Protein AF-A0A1Q6ENT5-F1 (afdb_monomer_lite)

Secondary structure (DSSP, 8-state):
-PPEEEEE-TTS-EEEEEHHHHHHHHHHHHHHHHHHHHHHHHHHHHHHHHHHHHHHHHHHHHHHHHHHHHHHHHHHHHHHHHHHHHHHHHHHHHHHHHHHHHHHHHHHHHHHHHHHHHHHHHHHHHHHHHHHHHHHHHHHHHHHTT--HHHHHHHHHHHHHHHHHHHHHHHHHHHHHHHHHHHHHHHHHHHTT-

pLDDT: mean 88.71, std 12.0, range [42.97, 98.44]

Sequence (194 aa):
MAAAFEGTNPEGGEATYTVAEYRTLLNNYINSIANAKSTLDNANTALTNAKTTLDGTDSKSKDADQTAKTLEAVTAKATAAHQTLDEAKTALDAATARKTATALAEAQAKLAEATQRVKDAQVKADEADKALEAAKAKLADARDAVMGTAAVKTAQAALDKATAEADAAHRALDEAKTVKSAADKRVADAEAVL

Structure (mmCIF, N/CA/C/O backbone):
data_AF-A0A1Q6ENT5-F1
#
_entry.id   AF-A0A1Q6ENT5-F1
#
loop_
_atom_site.group_PDB
_atom_site.id
_atom_site.type_symbol
_atom_site.label_atom_id
_atom_site.label_alt_id
_atom_site.label_comp_id
_atom_site.label_asym_id
_atom_site.label_entity_id
_atom_site.label_seq_id
_atom_site.pdbx_PDB_ins_code
_atom_site.Cartn_x
_atom_site.Cartn_y
_atom_site.Cartn_z
_atom_site.occupancy
_atom_site.B_iso_or_equiv
_atom_site.auth_seq_id
_atom_site.auth_comp_id
_atom_site.auth_asym_id
_atom_site.auth_atom_id
_atom_site.pdbx_PDB_model_num
ATOM 1 N N . MET A 1 1 ? -60.961 0.951 109.971 1.00 42.97 1 MET A N 1
ATOM 2 C CA . MET A 1 1 ? -61.986 0.750 108.928 1.00 42.97 1 MET A CA 1
ATOM 3 C C . MET A 1 1 ? -61.341 1.143 107.606 1.00 42.97 1 MET A C 1
ATOM 5 O O . MET A 1 1 ? -61.039 2.315 107.427 1.00 42.97 1 MET A O 1
ATOM 9 N N . ALA A 1 2 ? -60.957 0.170 106.778 1.00 46.97 2 ALA A N 1
ATOM 10 C CA . ALA A 1 2 ? -60.326 0.445 105.488 1.00 46.97 2 ALA A CA 1
ATOM 11 C C . ALA A 1 2 ? -61.432 0.737 104.467 1.00 46.97 2 ALA A C 1
ATOM 13 O O . ALA A 1 2 ? -62.353 -0.063 104.334 1.00 46.97 2 ALA A O 1
ATOM 14 N N . ALA A 1 3 ? -61.377 1.890 103.800 1.00 50.66 3 ALA A N 1
ATOM 15 C CA . ALA A 1 3 ? -62.309 2.206 102.723 1.00 50.66 3 ALA A CA 1
ATOM 16 C C . ALA A 1 3 ? -62.038 1.262 101.537 1.00 50.66 3 ALA A C 1
ATOM 18 O O . ALA A 1 3 ? -60.891 1.141 101.099 1.00 50.66 3 ALA A O 1
ATOM 19 N N . ALA A 1 4 ? -63.075 0.579 101.057 1.00 49.75 4 ALA A N 1
ATOM 20 C CA . ALA A 1 4 ? -63.057 -0.190 99.816 1.00 49.75 4 ALA A CA 1
ATOM 21 C C . ALA A 1 4 ? -63.769 0.628 98.733 1.00 49.75 4 ALA A C 1
ATOM 23 O O . ALA A 1 4 ? -64.749 1.313 99.028 1.00 49.75 4 ALA A O 1
ATOM 24 N N . PHE A 1 5 ? -63.245 0.589 97.512 1.00 54.84 5 PHE A N 1
ATOM 25 C CA . PHE A 1 5 ? -63.828 1.254 96.349 1.00 54.84 5 PHE A CA 1
ATOM 26 C C . PHE A 1 5 ? -64.274 0.184 95.350 1.00 54.84 5 PHE A C 1
ATOM 28 O O . PHE A 1 5 ? -63.541 -0.771 95.086 1.00 54.84 5 PHE A O 1
ATOM 35 N N . GLU A 1 6 ? -65.481 0.338 94.813 1.00 48.75 6 GLU A N 1
ATOM 36 C CA . GLU A 1 6 ? -66.021 -0.545 93.780 1.00 48.75 6 GLU A CA 1
ATOM 37 C C . GLU A 1 6 ? -65.437 -0.171 92.414 1.00 48.75 6 GLU A C 1
ATOM 39 O O . GLU A 1 6 ? -65.398 1.001 92.034 1.00 48.75 6 GLU A O 1
ATOM 44 N N . GLY A 1 7 ? -64.964 -1.177 91.680 1.00 54.62 7 GLY A N 1
ATOM 45 C CA . GLY A 1 7 ? -64.469 -1.033 90.316 1.00 54.62 7 GLY A CA 1
ATOM 46 C C . GLY A 1 7 ? -64.610 -2.342 89.545 1.00 54.62 7 GLY A C 1
ATOM 47 O O . GLY A 1 7 ? -64.683 -3.424 90.125 1.00 54.62 7 GLY A O 1
ATOM 48 N N . THR A 1 8 ? -64.665 -2.260 88.221 1.00 53.00 8 THR A N 1
ATOM 49 C CA . THR A 1 8 ? -64.764 -3.439 87.357 1.00 53.00 8 THR A CA 1
ATOM 50 C C . THR A 1 8 ? -63.376 -3.992 87.027 1.00 53.00 8 THR A C 1
ATOM 52 O O . THR A 1 8 ? -62.451 -3.252 86.688 1.00 53.00 8 THR A O 1
ATOM 55 N N . ASN A 1 9 ? -63.221 -5.314 87.140 1.00 54.25 9 ASN A N 1
ATOM 56 C CA . ASN A 1 9 ? -62.037 -6.046 86.679 1.00 54.25 9 ASN A CA 1
ATOM 57 C C . ASN A 1 9 ? -61.915 -5.915 85.136 1.00 54.25 9 ASN A C 1
ATOM 59 O O . ASN A 1 9 ? -62.951 -5.845 84.467 1.00 54.25 9 ASN A O 1
ATOM 63 N N . PRO A 1 10 ? -60.698 -5.912 84.544 1.00 53.06 10 PRO A N 1
ATOM 64 C CA . PRO A 1 10 ? -60.485 -5.982 83.088 1.00 53.06 10 PRO A CA 1
ATOM 65 C C . PRO A 1 10 ? -61.263 -7.083 82.322 1.00 53.06 10 PRO A C 1
ATOM 67 O O . PRO A 1 10 ? -61.382 -6.983 81.104 1.00 53.06 10 PRO A O 1
ATOM 70 N N . GLU A 1 11 ? -61.824 -8.089 82.999 1.00 54.78 11 GLU A N 1
ATOM 71 C CA . GLU A 1 11 ? -62.661 -9.173 82.454 1.00 54.78 11 GLU A CA 1
ATOM 72 C C . GLU A 1 11 ? -64.185 -8.971 82.653 1.00 54.78 11 GLU A C 1
ATOM 74 O O . GLU A 1 11 ? -64.974 -9.857 82.332 1.00 54.78 11 GLU A O 1
ATOM 79 N N . GLY A 1 12 ? -64.637 -7.815 83.157 1.00 54.28 12 GLY A N 1
ATOM 80 C CA . GLY A 1 12 ? -66.063 -7.446 83.194 1.00 54.28 12 GLY A CA 1
ATOM 81 C C . GLY A 1 12 ? -66.881 -7.940 84.399 1.00 54.28 12 GLY A C 1
ATOM 82 O O . GLY A 1 12 ? -68.104 -7.823 84.377 1.00 54.28 12 GLY A O 1
ATOM 83 N N . GLY A 1 13 ? -66.241 -8.457 85.454 1.00 53.12 13 GLY A N 1
ATOM 84 C CA . GLY A 1 13 ? -66.885 -8.779 86.741 1.00 53.12 13 GLY A CA 1
ATOM 85 C C . GLY A 1 13 ? -66.690 -7.696 87.815 1.00 53.12 13 GLY A C 1
ATOM 86 O O . GLY A 1 13 ? -65.670 -6.999 87.814 1.00 53.12 13 GLY A O 1
ATOM 87 N N . GLU A 1 14 ? -67.649 -7.561 88.741 1.00 50.56 14 GLU A N 1
ATOM 88 C CA . GLU A 1 14 ? -67.533 -6.697 89.930 1.00 50.56 14 GLU A CA 1
ATOM 89 C C . GLU A 1 14 ? -66.428 -7.210 90.862 1.00 50.56 14 GLU A C 1
ATOM 91 O O . GLU A 1 14 ? -66.458 -8.357 91.312 1.00 50.56 14 GLU A O 1
ATOM 96 N N . ALA A 1 15 ? -65.446 -6.358 91.161 1.00 61.41 15 ALA A N 1
ATOM 97 C CA . ALA A 1 15 ? -64.371 -6.656 92.096 1.00 61.41 15 ALA A CA 1
ATOM 98 C C . ALA A 1 15 ? -64.277 -5.537 93.142 1.00 61.41 15 ALA A C 1
ATOM 100 O O . ALA A 1 15 ? -64.171 -4.354 92.822 1.00 61.41 15 ALA A O 1
ATOM 101 N N . THR A 1 16 ? -64.323 -5.901 94.422 1.00 64.31 16 THR A N 1
ATOM 102 C CA . THR A 1 16 ? -64.099 -4.953 95.519 1.00 64.31 16 THR A CA 1
ATOM 103 C C . THR A 1 16 ? -62.600 -4.843 95.757 1.00 64.31 16 THR A C 1
ATOM 105 O O . THR A 1 16 ? -61.971 -5.789 96.225 1.00 64.31 16 THR A O 1
ATOM 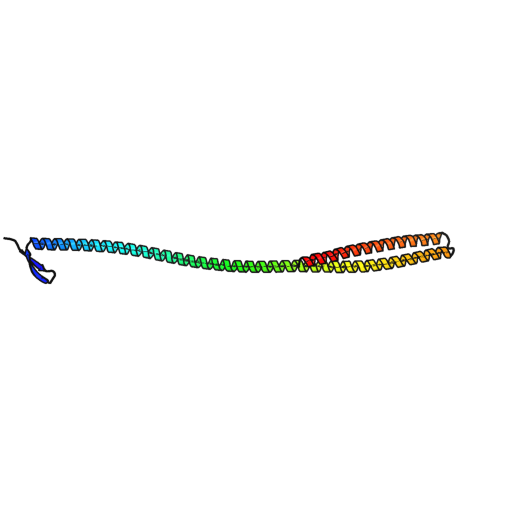108 N N . TYR A 1 17 ? -62.022 -3.688 95.431 1.00 71.19 17 TYR A N 1
ATOM 109 C CA . TYR A 1 17 ? -60.609 -3.418 95.673 1.00 71.19 17 TYR A CA 1
ATOM 110 C C . TYR A 1 17 ? -60.450 -2.568 96.932 1.00 71.19 17 TYR A C 1
ATOM 112 O O . TYR A 1 17 ? -61.180 -1.600 97.174 1.00 71.19 17 TYR A O 1
ATOM 120 N N . THR A 1 18 ? -59.440 -2.880 97.734 1.00 85.06 18 THR A N 1
ATOM 121 C CA . THR A 1 18 ? -58.959 -1.941 98.746 1.00 85.06 18 THR A CA 1
ATOM 122 C C . THR A 1 18 ? -58.338 -0.720 98.058 1.00 85.06 18 THR A C 1
ATOM 124 O O . THR A 1 18 ? -57.821 -0.797 96.940 1.00 85.06 18 THR A O 1
ATOM 127 N N . VAL A 1 19 ? -58.320 0.431 98.736 1.00 82.94 19 VAL A N 1
ATOM 128 C CA . VAL A 1 19 ? -57.671 1.655 98.214 1.00 82.94 19 VAL A CA 1
ATOM 129 C C . VAL A 1 19 ? -56.210 1.417 97.792 1.00 82.94 19 VAL A C 1
ATOM 131 O O . VAL A 1 19 ? -55.727 2.050 96.853 1.00 82.94 19 VAL A O 1
ATOM 134 N N . ALA A 1 20 ? -55.499 0.506 98.463 1.00 85.31 20 ALA A N 1
ATOM 135 C CA . ALA A 1 20 ? -54.120 0.160 98.126 1.00 85.31 20 ALA A CA 1
ATOM 136 C C . ALA A 1 20 ? -54.017 -0.607 96.794 1.00 85.31 20 ALA A C 1
ATOM 138 O O . ALA A 1 20 ? -53.172 -0.276 95.964 1.00 85.31 20 ALA A O 1
ATOM 139 N N . GLU A 1 21 ? -54.896 -1.583 96.557 1.00 86.62 21 GLU A N 1
ATOM 140 C CA . GLU A 1 21 ? -54.930 -2.358 95.308 1.00 86.62 21 GLU A CA 1
ATOM 141 C C . GLU A 1 21 ? -55.323 -1.485 94.115 1.00 86.62 21 GLU A C 1
ATOM 143 O O . GLU A 1 21 ? -54.685 -1.551 93.063 1.00 86.62 21 GLU A O 1
ATOM 148 N N . TYR A 1 22 ? -56.300 -0.593 94.300 1.00 86.50 22 TYR A N 1
ATOM 149 C CA . TYR A 1 22 ? -56.735 0.326 93.248 1.00 86.50 22 TYR A CA 1
ATOM 150 C C . TYR A 1 22 ? -55.619 1.299 92.826 1.00 86.50 22 TYR A C 1
ATOM 152 O O . TYR A 1 22 ? -55.419 1.552 91.637 1.00 86.50 22 TYR A O 1
ATOM 160 N N . ARG A 1 23 ? -54.820 1.799 93.782 1.00 88.94 23 ARG A N 1
ATOM 161 C CA . ARG A 1 23 ? -53.629 2.619 93.483 1.00 88.94 23 ARG A CA 1
ATOM 162 C C . ARG A 1 23 ? -52.582 1.850 92.679 1.00 88.94 23 ARG A C 1
ATOM 164 O O . ARG A 1 23 ? -52.000 2.414 91.756 1.00 88.94 23 ARG A O 1
ATOM 171 N N . THR A 1 24 ? -52.352 0.581 93.006 1.00 93.12 24 THR A N 1
ATOM 172 C CA . THR A 1 24 ? -51.421 -0.280 92.261 1.00 93.12 24 THR A CA 1
ATOM 173 C C . THR A 1 24 ? -51.884 -0.484 90.818 1.00 93.12 24 THR A C 1
ATOM 175 O O . THR A 1 24 ? -51.089 -0.319 89.895 1.00 93.12 24 THR A O 1
ATOM 178 N N . LEU A 1 25 ? -53.173 -0.767 90.604 1.00 89.69 25 LEU A N 1
ATOM 179 C CA . LEU A 1 25 ? -53.771 -0.908 89.270 1.00 89.69 25 LEU A CA 1
ATOM 180 C C . LEU A 1 25 ? -53.643 0.371 88.433 1.00 89.69 25 LEU A C 1
ATOM 182 O O . LEU A 1 25 ? -53.203 0.304 87.285 1.00 89.69 25 LEU A O 1
ATOM 186 N N . LEU A 1 26 ? -53.955 1.532 89.016 1.00 91.38 26 LEU A N 1
ATOM 187 C CA . LEU A 1 26 ? -53.779 2.835 88.366 1.00 91.38 26 LEU A CA 1
ATOM 188 C C . LEU A 1 26 ? -52.323 3.087 87.966 1.00 91.38 26 LEU A C 1
ATOM 190 O O . LEU A 1 26 ? -52.060 3.462 86.825 1.00 91.38 26 LEU A O 1
ATOM 194 N N . ASN A 1 27 ? -51.373 2.842 88.872 1.00 94.44 27 ASN A N 1
ATOM 195 C CA . ASN A 1 27 ? -49.949 3.009 88.582 1.00 94.44 27 ASN A CA 1
ATOM 196 C C . ASN A 1 27 ? -49.486 2.080 87.451 1.00 94.44 27 ASN A C 1
ATOM 198 O O . ASN A 1 27 ? -48.760 2.513 86.557 1.00 94.44 27 ASN A O 1
ATOM 202 N N . ASN A 1 28 ? -49.944 0.826 87.442 1.00 94.75 28 ASN A N 1
ATOM 203 C CA . ASN A 1 28 ? -49.650 -0.117 86.364 1.00 94.75 28 ASN A CA 1
ATOM 204 C C . ASN A 1 28 ? -50.218 0.359 85.019 1.00 94.75 28 ASN A C 1
ATOM 206 O O . ASN A 1 28 ? -49.519 0.293 84.008 1.00 94.75 28 ASN A O 1
ATOM 210 N N . TYR A 1 29 ? -51.445 0.888 85.004 1.00 94.88 29 TYR A N 1
ATOM 211 C CA . TYR A 1 29 ? -52.059 1.454 83.800 1.00 94.88 29 TYR A CA 1
ATOM 212 C C . TYR A 1 29 ? -51.294 2.673 83.277 1.00 94.88 29 TYR A C 1
ATOM 214 O O . TYR A 1 29 ? -50.997 2.745 82.086 1.00 94.88 29 TYR A O 1
ATOM 222 N N . ILE A 1 30 ? -50.922 3.604 84.160 1.00 95.94 30 ILE A N 1
ATOM 223 C CA . ILE A 1 30 ? -50.117 4.783 83.807 1.00 95.94 30 ILE A CA 1
ATOM 224 C C . ILE A 1 30 ? -48.786 4.347 83.184 1.00 95.94 30 ILE A C 1
ATOM 226 O O . ILE A 1 30 ? -48.411 4.844 82.120 1.00 95.94 30 ILE A O 1
ATOM 230 N N . ASN A 1 31 ? -48.107 3.374 83.798 1.00 95.81 31 ASN A N 1
ATOM 231 C CA . ASN A 1 31 ? -46.852 2.830 83.281 1.00 95.81 31 ASN A CA 1
ATOM 232 C C . ASN A 1 31 ? -47.039 2.146 81.917 1.00 95.81 31 ASN A C 1
ATOM 234 O O . ASN A 1 31 ? -46.222 2.333 81.018 1.00 95.81 31 ASN A O 1
ATOM 238 N N . SER A 1 32 ? -48.125 1.392 81.730 1.00 96.25 32 SER A N 1
ATOM 239 C CA . SER A 1 32 ? -48.448 0.750 80.452 1.00 96.25 32 SER A CA 1
ATOM 240 C C . SER A 1 32 ? -48.667 1.777 79.335 1.00 96.25 32 SER A C 1
ATOM 242 O O . SER A 1 32 ? -48.079 1.647 78.262 1.00 96.25 32 SER A O 1
ATOM 244 N N . ILE A 1 33 ? -49.424 2.846 79.603 1.00 96.38 33 ILE A N 1
ATOM 245 C CA . ILE A 1 33 ? -49.654 3.937 78.644 1.00 96.38 33 ILE A CA 1
ATOM 246 C C . ILE A 1 33 ? -48.339 4.647 78.298 1.00 96.38 33 ILE A C 1
ATOM 248 O O . ILE A 1 33 ? -48.072 4.912 77.125 1.00 96.38 33 ILE A O 1
ATOM 252 N N . ALA A 1 34 ? -47.492 4.929 79.292 1.00 96.50 34 ALA A N 1
ATOM 253 C CA . ALA A 1 34 ? -46.185 5.545 79.065 1.00 96.50 34 ALA A CA 1
ATOM 254 C C . ALA A 1 34 ? -45.282 4.666 78.178 1.00 96.50 34 ALA A C 1
ATOM 256 O O . ALA A 1 34 ? -44.671 5.161 77.227 1.00 96.50 34 ALA A O 1
ATOM 257 N N . ASN A 1 35 ? -45.259 3.354 78.429 1.00 97.12 35 ASN A N 1
ATOM 258 C CA . ASN A 1 35 ? -44.520 2.388 77.615 1.00 97.12 35 ASN A CA 1
ATOM 259 C C . ASN A 1 35 ? -45.078 2.285 76.190 1.00 97.12 35 ASN A C 1
ATOM 261 O O . ASN A 1 35 ? -44.311 2.230 75.225 1.00 97.12 35 ASN A O 1
ATOM 265 N N . ALA A 1 36 ? -46.404 2.300 76.037 1.00 96.62 36 ALA A N 1
ATOM 266 C CA . ALA A 1 36 ? -47.055 2.289 74.732 1.00 96.62 36 ALA A CA 1
ATOM 267 C C . ALA A 1 36 ? -46.710 3.549 73.925 1.00 96.62 36 ALA A C 1
ATOM 269 O O . ALA A 1 36 ? -46.390 3.455 72.741 1.00 96.62 36 ALA A O 1
ATOM 270 N N . LYS A 1 37 ? -46.688 4.719 74.575 1.00 97.12 37 LYS A N 1
ATOM 271 C CA . LYS A 1 37 ? -46.269 5.976 73.945 1.00 97.12 37 LYS A CA 1
ATOM 272 C C . LYS A 1 37 ? -44.814 5.925 73.475 1.00 97.12 37 LYS A C 1
ATOM 274 O O . LYS A 1 37 ? -44.550 6.218 72.317 1.00 97.12 37 LYS A O 1
ATOM 279 N N . SER A 1 38 ? -43.895 5.487 74.337 1.00 97.81 38 SER A N 1
ATOM 280 C CA . SER A 1 38 ? -42.482 5.311 73.966 1.00 97.81 38 SER A CA 1
ATOM 281 C C . SER A 1 38 ? -42.321 4.353 72.776 1.00 97.81 38 SER A C 1
ATOM 283 O O . SER A 1 38 ? -41.577 4.626 71.835 1.00 97.81 38 SER A O 1
ATOM 285 N N . THR A 1 39 ? -43.090 3.260 72.763 1.00 98.00 39 THR A N 1
ATOM 286 C CA . THR A 1 39 ? -43.114 2.305 71.646 1.00 98.00 39 THR A CA 1
ATOM 287 C C . THR A 1 39 ? -43.576 2.960 70.342 1.00 98.00 39 THR A C 1
ATOM 289 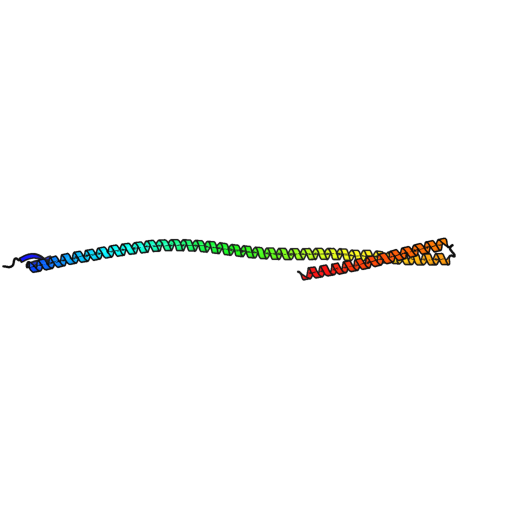O O . THR A 1 39 ? -42.947 2.760 69.302 1.00 98.00 39 THR A O 1
ATOM 292 N N . LEU A 1 40 ? -44.638 3.769 70.389 1.00 97.75 40 LEU A N 1
ATOM 293 C CA . LEU A 1 40 ? -45.149 4.503 69.230 1.00 97.75 40 LEU A CA 1
ATOM 294 C C . LEU A 1 40 ? -44.132 5.529 68.705 1.00 97.75 40 LEU A C 1
ATOM 296 O O . LEU A 1 40 ? -43.913 5.606 67.498 1.00 97.75 40 LEU A O 1
ATOM 300 N N . ASP A 1 41 ? -43.480 6.279 69.593 1.00 98.00 41 ASP A N 1
ATOM 301 C CA . ASP A 1 41 ? -42.465 7.274 69.224 1.00 98.00 41 ASP A CA 1
ATOM 302 C C . ASP A 1 41 ? -41.250 6.612 68.546 1.00 98.00 41 ASP A C 1
ATOM 304 O O . ASP A 1 41 ? -40.763 7.078 67.506 1.00 98.00 41 ASP A O 1
ATOM 308 N N . ASN A 1 42 ? -40.811 5.463 69.068 1.00 97.69 42 ASN A N 1
ATOM 309 C CA . ASN A 1 42 ? -39.762 4.651 68.450 1.00 97.69 42 ASN A CA 1
ATOM 310 C C . ASN A 1 42 ? -40.187 4.120 67.071 1.00 97.69 42 ASN A C 1
ATOM 312 O O . ASN A 1 42 ? -39.401 4.176 66.124 1.00 97.69 42 ASN A O 1
ATOM 316 N N . ALA A 1 43 ? -41.431 3.651 66.929 1.00 97.94 43 ALA A N 1
ATOM 317 C CA . ALA A 1 43 ? -41.966 3.182 65.651 1.00 97.94 43 ALA A CA 1
ATOM 318 C C . ALA A 1 43 ? -42.044 4.309 64.606 1.00 97.94 43 ALA A C 1
ATOM 320 O O . ALA A 1 43 ? -41.649 4.113 63.457 1.00 97.94 43 ALA A O 1
ATOM 321 N N . ASN A 1 44 ? -42.472 5.509 65.005 1.00 98.00 44 ASN A N 1
ATOM 322 C CA . ASN A 1 44 ? -42.500 6.688 64.134 1.00 98.00 44 ASN A CA 1
ATOM 323 C C . ASN A 1 44 ? -41.092 7.100 63.680 1.00 98.00 44 ASN A C 1
ATOM 325 O O . ASN A 1 44 ? -40.882 7.446 62.512 1.00 98.00 44 ASN A O 1
ATOM 329 N N . THR A 1 45 ? -40.110 7.013 64.581 1.00 98.19 45 THR A N 1
ATOM 330 C CA . THR A 1 45 ? -38.698 7.255 64.254 1.00 98.19 45 THR A CA 1
ATOM 331 C C . THR A 1 45 ? -38.188 6.224 63.245 1.00 98.19 45 THR A C 1
ATOM 333 O O . THR A 1 45 ? -37.599 6.588 62.226 1.00 98.19 45 THR A O 1
ATOM 336 N N . ALA A 1 46 ? -38.472 4.937 63.468 1.00 98.19 46 ALA A N 1
ATOM 337 C CA . ALA A 1 46 ? -38.093 3.864 62.552 1.00 98.19 46 ALA A CA 1
ATOM 338 C C . ALA A 1 46 ? -38.731 4.032 61.162 1.00 98.19 46 ALA A C 1
ATOM 340 O O . ALA A 1 46 ? -38.043 3.885 60.152 1.00 98.19 46 ALA A O 1
ATOM 341 N N . LEU A 1 47 ? -40.013 4.408 61.098 1.00 98.44 47 LEU A N 1
ATOM 342 C CA . LEU A 1 47 ? -40.717 4.670 59.841 1.00 98.44 47 LEU A CA 1
ATOM 343 C C . LEU A 1 47 ? -40.102 5.849 59.074 1.00 98.44 47 LEU A C 1
ATOM 345 O O . LEU A 1 47 ? -39.915 5.769 57.860 1.00 98.44 47 LEU A O 1
ATOM 349 N N . THR A 1 48 ? -39.742 6.923 59.779 1.00 98.38 48 THR A N 1
ATOM 350 C CA . THR A 1 48 ? -39.082 8.095 59.179 1.00 98.38 48 THR A CA 1
ATOM 351 C C . THR A 1 48 ? -37.721 7.720 58.581 1.00 98.38 48 THR A C 1
ATOM 353 O O . THR A 1 48 ? -37.411 8.077 57.440 1.00 98.38 48 THR A O 1
ATOM 356 N N . ASN A 1 49 ? -36.932 6.927 59.310 1.00 97.94 49 ASN A N 1
ATOM 357 C CA . ASN A 1 49 ? -35.636 6.430 58.842 1.00 97.94 49 ASN A CA 1
ATOM 358 C C . ASN A 1 49 ? -35.777 5.485 57.637 1.00 97.94 49 ASN A C 1
ATOM 360 O O . ASN A 1 49 ? -35.002 5.577 56.681 1.00 97.94 49 ASN A O 1
ATOM 364 N N . ALA A 1 50 ? -36.785 4.608 57.648 1.00 98.19 50 ALA A N 1
ATOM 365 C CA . ALA A 1 50 ? -37.088 3.718 56.531 1.00 98.19 50 ALA A CA 1
ATOM 366 C C . ALA A 1 50 ? -37.467 4.503 55.268 1.00 98.19 50 ALA A C 1
ATOM 368 O O . ALA A 1 50 ? -36.939 4.219 54.194 1.00 98.19 50 ALA A O 1
ATOM 369 N N . LYS A 1 51 ? -38.304 5.541 55.398 1.00 98.31 51 LYS A N 1
ATOM 370 C CA . LYS A 1 51 ? -38.666 6.414 54.274 1.00 98.31 51 LYS A CA 1
ATOM 371 C C . LYS A 1 51 ? -37.449 7.135 53.693 1.00 98.31 51 LYS A C 1
ATOM 373 O O . LYS A 1 51 ? -37.246 7.110 52.487 1.00 98.31 51 LYS A O 1
ATOM 378 N N . THR A 1 52 ? -36.592 7.679 54.556 1.00 98.19 52 THR A N 1
ATOM 379 C CA . THR A 1 52 ? -35.345 8.343 54.134 1.00 98.19 52 THR A CA 1
ATOM 380 C C . THR A 1 52 ? -34.424 7.379 53.377 1.00 98.19 52 THR A C 1
ATOM 382 O O . THR A 1 52 ? -33.801 7.743 52.381 1.00 98.19 52 THR A O 1
ATOM 385 N N . THR A 1 53 ? -34.359 6.123 53.826 1.00 98.25 53 THR A N 1
ATOM 386 C CA . THR A 1 53 ? -33.565 5.073 53.174 1.00 98.25 53 THR A CA 1
ATOM 387 C C . THR A 1 53 ? -34.142 4.700 51.808 1.00 98.25 53 THR A C 1
ATOM 389 O O . THR A 1 53 ? -33.382 4.517 50.855 1.00 98.25 53 THR A O 1
ATOM 392 N N . LEU A 1 54 ? -35.471 4.614 51.695 1.00 98.19 54 LEU A N 1
ATOM 393 C CA . LEU A 1 54 ? -36.155 4.343 50.433 1.00 98.19 54 LEU A CA 1
ATOM 394 C C . LEU A 1 54 ? -35.915 5.470 49.420 1.00 98.19 54 LEU A C 1
ATOM 396 O O . LEU A 1 54 ? -35.436 5.195 48.325 1.00 98.19 54 LEU A O 1
ATOM 400 N N . ASP A 1 55 ? -36.117 6.730 49.816 1.00 98.06 55 ASP A N 1
ATOM 401 C CA . ASP A 1 55 ? -35.897 7.898 48.950 1.00 98.06 55 ASP A CA 1
ATOM 402 C C . ASP A 1 55 ? -34.434 7.974 48.456 1.00 98.06 55 ASP A C 1
ATOM 404 O O . ASP A 1 55 ? -34.152 8.275 47.289 1.00 98.06 55 ASP A O 1
ATOM 408 N N . GLY A 1 56 ? -33.479 7.642 49.334 1.00 98.00 56 GLY A N 1
ATOM 409 C CA . GLY A 1 56 ? -32.063 7.544 48.979 1.00 98.00 56 GLY A CA 1
ATOM 410 C C . GLY A 1 56 ? -31.747 6.386 48.024 1.00 98.00 56 GLY A C 1
ATOM 411 O O . GLY A 1 56 ? -30.857 6.508 47.182 1.00 98.00 56 GLY A O 1
ATOM 412 N N . THR A 1 57 ? -32.474 5.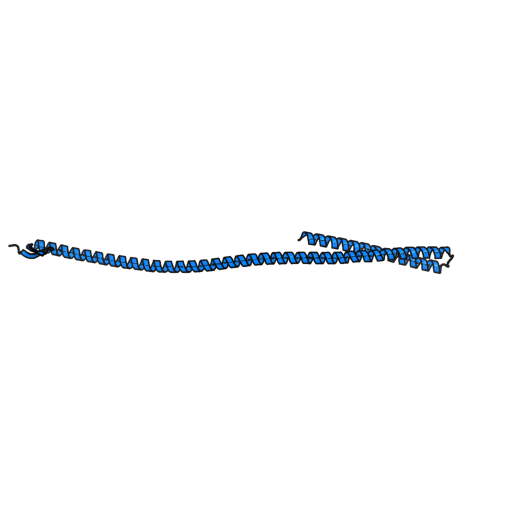273 48.127 1.00 97.38 57 THR A N 1
ATOM 413 C CA . THR A 1 57 ? -32.322 4.108 47.240 1.00 97.38 57 THR A CA 1
ATOM 414 C C . THR A 1 57 ? -32.893 4.398 45.854 1.00 97.38 57 THR A C 1
ATOM 416 O O . THR A 1 57 ? -32.218 4.142 44.858 1.00 97.38 57 THR A O 1
ATOM 419 N N . ASP A 1 58 ? -34.068 5.023 45.780 1.00 97.25 58 ASP A N 1
ATOM 420 C CA . ASP A 1 58 ? -34.690 5.451 44.523 1.00 97.25 58 ASP A CA 1
ATOM 421 C C . ASP A 1 58 ? -33.796 6.425 43.750 1.00 97.25 58 ASP A C 1
ATOM 423 O O . ASP A 1 58 ? -33.646 6.316 42.530 1.00 97.25 58 ASP A O 1
ATOM 427 N N . SER A 1 59 ? -33.164 7.362 44.460 1.00 96.69 59 SER A N 1
ATOM 428 C CA . SER A 1 59 ? -32.225 8.313 43.857 1.00 96.69 59 SER A CA 1
ATOM 429 C C . SER A 1 59 ? -31.015 7.591 43.254 1.00 96.69 59 SER A C 1
ATOM 431 O O . SER A 1 59 ? -30.695 7.794 42.085 1.00 96.69 59 SER A O 1
ATOM 433 N N . LYS A 1 60 ? -30.406 6.660 44.003 1.00 96.56 60 LYS A N 1
ATOM 434 C CA . LYS A 1 60 ? -29.280 5.846 43.513 1.00 96.56 60 LYS A CA 1
ATOM 435 C C . LYS A 1 60 ? -29.657 4.963 42.322 1.00 96.56 60 LYS A C 1
ATOM 437 O O . LYS A 1 60 ? -28.833 4.777 41.432 1.00 96.56 60 LYS A O 1
ATOM 442 N N . SER A 1 61 ? -30.879 4.427 42.289 1.00 96.44 61 SER A N 1
ATOM 443 C CA . SER A 1 61 ? -31.364 3.638 41.150 1.00 96.44 61 SER A CA 1
ATOM 444 C C . SER A 1 61 ? -31.438 4.483 39.879 1.00 96.44 61 SER A C 1
ATOM 446 O O . SER A 1 61 ? -30.975 4.050 38.827 1.00 96.44 61 SER A O 1
ATOM 448 N N . LYS A 1 62 ? -31.957 5.714 39.972 1.00 97.06 62 LYS A N 1
ATOM 449 C CA . LYS A 1 62 ? -32.017 6.639 38.828 1.00 97.06 62 LYS A CA 1
ATOM 450 C C . LYS A 1 62 ? -30.623 7.021 38.326 1.00 97.06 62 LYS A C 1
ATOM 452 O O . LYS A 1 62 ? -30.402 7.065 37.116 1.00 97.06 62 LYS A O 1
ATOM 457 N N . ASP A 1 63 ? -29.681 7.252 39.239 1.00 95.81 63 ASP A N 1
ATOM 458 C CA . ASP A 1 63 ? -28.287 7.540 38.885 1.00 95.81 63 ASP A CA 1
ATOM 459 C C . ASP A 1 63 ? -27.620 6.348 38.177 1.00 95.81 63 ASP A C 1
ATOM 461 O O . ASP A 1 63 ? -26.880 6.525 37.202 1.00 95.81 63 ASP A O 1
ATOM 465 N N . ALA A 1 64 ? -27.913 5.122 38.624 1.00 93.06 64 ALA A N 1
ATOM 466 C CA . ALA A 1 64 ? -27.432 3.901 37.985 1.00 93.06 64 ALA A CA 1
ATOM 467 C C . ALA A 1 64 ? -27.991 3.745 36.560 1.00 93.06 64 ALA A C 1
ATOM 469 O O . ALA A 1 64 ? -27.219 3.499 35.631 1.00 93.06 64 ALA A O 1
ATOM 470 N N . ASP A 1 65 ? -29.291 3.979 36.356 1.00 95.56 65 ASP A N 1
ATOM 471 C CA . ASP A 1 65 ? -29.918 3.935 35.027 1.00 95.56 65 ASP A CA 1
ATOM 472 C C . ASP A 1 65 ? -29.308 4.965 34.069 1.00 95.56 65 ASP A C 1
ATOM 474 O O . ASP A 1 65 ? -29.057 4.683 32.894 1.00 95.56 65 ASP A O 1
ATOM 478 N N . GLN A 1 66 ? -29.041 6.177 34.562 1.00 94.06 66 GLN A N 1
ATOM 479 C CA . GLN A 1 66 ? -28.412 7.222 33.760 1.00 94.06 66 GLN A CA 1
ATOM 480 C C . GLN A 1 66 ? -26.959 6.872 33.404 1.00 94.06 66 GLN A C 1
ATOM 482 O O . GLN A 1 66 ? -26.500 7.138 32.285 1.00 94.06 66 GLN A O 1
ATOM 487 N N . THR A 1 67 ? -26.243 6.239 34.333 1.00 91.62 67 THR A N 1
ATOM 488 C CA . THR A 1 67 ? -24.884 5.736 34.108 1.00 91.62 67 THR A CA 1
ATOM 489 C C . THR A 1 67 ? -24.876 4.635 33.049 1.00 91.62 67 THR A C 1
ATOM 491 O O . THR A 1 67 ? -24.057 4.687 32.132 1.00 91.62 67 THR A O 1
ATOM 494 N N . ALA A 1 68 ? -25.821 3.691 33.108 1.00 90.31 68 ALA A N 1
ATOM 495 C CA . ALA A 1 68 ? -25.954 2.621 32.121 1.00 90.31 68 ALA A CA 1
ATOM 496 C C . ALA A 1 68 ? -26.190 3.172 30.705 1.00 90.31 68 ALA A C 1
ATOM 498 O O . ALA A 1 68 ? -25.449 2.833 29.785 1.00 90.31 68 ALA A O 1
ATOM 499 N N . LYS A 1 69 ? -27.125 4.119 30.542 1.00 93.88 69 LYS A N 1
ATOM 500 C CA . LYS A 1 69 ? -27.371 4.795 29.251 1.00 93.88 69 LYS A CA 1
ATOM 501 C C . LYS A 1 69 ? -26.134 5.514 28.717 1.00 93.88 69 LYS A C 1
ATOM 503 O O . LYS A 1 69 ? -25.864 5.515 27.517 1.00 93.88 69 LYS A O 1
ATOM 508 N N . THR A 1 70 ? -25.374 6.145 29.611 1.00 93.12 70 THR A N 1
ATOM 509 C CA . THR A 1 70 ? -24.126 6.823 29.243 1.00 93.12 70 THR A CA 1
ATOM 510 C C . THR A 1 70 ? -23.090 5.817 28.750 1.00 93.12 70 THR A C 1
ATOM 512 O O . THR A 1 70 ? -22.445 6.055 27.729 1.00 93.12 70 THR A O 1
ATOM 515 N N . LEU A 1 71 ? -22.960 4.679 29.434 1.00 88.00 71 LEU A N 1
ATOM 516 C CA . LEU A 1 71 ? -22.044 3.615 29.046 1.00 88.00 71 LEU A CA 1
ATOM 517 C C . LEU A 1 71 ? -22.415 3.021 27.683 1.00 88.00 71 LEU A C 1
ATOM 519 O O . LEU A 1 71 ? -21.545 2.905 26.827 1.00 88.00 71 LEU A O 1
ATOM 523 N N . GLU A 1 72 ? -23.693 2.730 27.444 1.00 91.81 72 GLU A N 1
ATOM 524 C CA . GLU A 1 72 ? -24.181 2.249 26.144 1.00 91.81 72 GLU A CA 1
ATOM 525 C C . GLU A 1 72 ? -23.819 3.213 25.005 1.00 91.81 72 GLU A C 1
ATOM 527 O O . GLU A 1 72 ? -23.292 2.795 23.971 1.00 91.81 72 GLU A O 1
ATOM 532 N N . ALA A 1 73 ? -24.026 4.518 25.211 1.00 85.25 73 ALA A N 1
ATOM 533 C CA . ALA A 1 73 ? -23.677 5.537 24.224 1.00 85.25 73 ALA A CA 1
ATOM 534 C C . ALA A 1 73 ? -22.161 5.613 23.966 1.00 85.25 73 ALA A C 1
ATOM 536 O O . ALA A 1 73 ? -21.733 5.804 22.825 1.00 85.25 73 ALA A O 1
ATOM 537 N N . VAL A 1 74 ? -21.338 5.464 25.008 1.00 85.19 74 VAL A N 1
ATOM 538 C CA . VAL A 1 74 ? -19.873 5.425 24.879 1.00 85.19 74 VAL A CA 1
ATOM 539 C C . VAL A 1 74 ? -19.427 4.172 24.131 1.00 85.19 74 VAL A C 1
ATOM 541 O O . VAL A 1 74 ? -18.607 4.277 23.220 1.00 85.19 74 VAL A O 1
ATOM 544 N N . THR A 1 75 ? -19.997 3.011 24.447 1.00 83.44 75 THR A N 1
ATOM 545 C CA . THR A 1 75 ? -19.704 1.755 23.751 1.00 83.44 75 THR A CA 1
ATOM 546 C C . THR A 1 75 ? -20.054 1.851 22.270 1.00 83.44 75 THR A C 1
ATOM 548 O O . THR A 1 75 ? -19.219 1.523 21.432 1.00 83.44 75 THR A O 1
ATOM 551 N N . ALA A 1 76 ? -21.228 2.389 21.926 1.00 85.31 76 ALA A N 1
ATOM 552 C CA . ALA A 1 76 ? -21.619 2.593 20.532 1.00 85.31 76 ALA A CA 1
ATOM 553 C C . ALA A 1 76 ? -20.636 3.510 19.781 1.00 85.31 76 ALA A C 1
ATOM 555 O O . ALA A 1 76 ? -20.236 3.209 18.655 1.00 85.31 76 ALA A O 1
ATOM 556 N N . LYS A 1 77 ? -20.187 4.602 20.418 1.00 85.75 77 LYS A N 1
ATOM 557 C CA . LYS A 1 77 ? -19.164 5.495 19.849 1.00 85.75 77 LYS A CA 1
ATOM 558 C C . LYS A 1 77 ? -17.822 4.794 19.653 1.00 85.75 77 LYS A C 1
ATOM 560 O O . LYS A 1 77 ? -17.189 5.002 18.623 1.00 85.75 77 LYS A O 1
ATOM 565 N N . ALA A 1 78 ? -17.392 3.972 20.608 1.00 80.50 78 ALA A N 1
ATOM 566 C CA . ALA A 1 78 ? -16.151 3.212 20.498 1.00 80.50 78 ALA A CA 1
ATOM 567 C C . ALA A 1 78 ? -16.211 2.203 19.340 1.00 80.50 78 ALA A C 1
ATOM 569 O O . ALA A 1 78 ? -15.277 2.122 18.546 1.00 80.50 78 ALA A O 1
ATOM 570 N N . THR A 1 79 ? -17.334 1.494 19.185 1.00 89.50 79 THR A N 1
ATOM 571 C CA . THR A 1 79 ? -17.559 0.587 18.051 1.00 89.50 79 THR A CA 1
ATOM 572 C C . THR A 1 79 ? -17.504 1.327 16.716 1.00 89.50 79 THR A C 1
ATOM 574 O O . THR A 1 79 ? -16.802 0.881 15.810 1.00 89.50 79 THR A O 1
ATOM 577 N N . ALA A 1 80 ? -18.183 2.471 16.599 1.00 87.56 80 ALA A N 1
ATOM 578 C CA . ALA A 1 80 ? -18.142 3.283 15.384 1.00 87.56 80 ALA A CA 1
ATOM 579 C C . ALA A 1 80 ? -16.718 3.783 15.077 1.00 87.56 80 ALA A C 1
ATOM 581 O O . ALA A 1 80 ? -16.264 3.699 13.941 1.00 87.56 80 ALA A O 1
ATOM 582 N N . ALA A 1 81 ? -15.977 4.233 16.095 1.00 79.88 81 ALA A N 1
ATOM 583 C CA . ALA A 1 81 ? -14.594 4.673 15.931 1.00 79.88 81 ALA A CA 1
ATOM 584 C C . ALA A 1 81 ? -13.666 3.541 15.458 1.00 79.88 81 ALA A C 1
ATOM 586 O O . ALA A 1 81 ? -12.803 3.775 14.613 1.00 79.88 81 ALA A O 1
ATOM 587 N N . HIS A 1 82 ? -13.849 2.314 15.960 1.00 85.69 82 HIS A N 1
ATOM 588 C CA . HIS A 1 82 ? -13.110 1.147 15.470 1.00 85.69 82 HIS A CA 1
ATOM 589 C C . HIS A 1 82 ? -13.428 0.837 14.003 1.00 85.69 82 HIS A C 1
ATOM 591 O O . HIS A 1 82 ? -12.502 0.620 13.228 1.00 85.69 82 HIS A O 1
ATOM 597 N N . GLN A 1 83 ? -14.702 0.893 13.600 1.00 89.56 83 GLN A N 1
ATOM 598 C CA . GLN A 1 83 ? -15.086 0.711 12.195 1.00 89.56 83 GLN A CA 1
ATOM 599 C C . GLN A 1 83 ? -14.429 1.762 11.294 1.00 89.56 83 GLN A C 1
ATOM 601 O O . GLN A 1 83 ? -13.796 1.409 10.303 1.00 89.56 83 GLN A O 1
ATOM 606 N N . THR A 1 84 ? -14.481 3.039 11.682 1.00 90.50 84 THR A N 1
ATOM 607 C CA . THR A 1 84 ? -13.804 4.119 10.949 1.00 90.50 84 THR A CA 1
ATOM 608 C C . THR A 1 84 ? -12.293 3.901 10.860 1.00 90.50 84 THR A C 1
ATOM 610 O O . THR A 1 84 ? -11.687 4.170 9.824 1.00 90.50 84 THR A O 1
ATOM 613 N N . LEU A 1 85 ? -11.658 3.405 11.925 1.00 92.00 85 LEU A N 1
ATOM 614 C CA . LEU A 1 85 ? -10.230 3.097 11.910 1.00 92.00 85 LEU A CA 1
ATOM 615 C C . LEU A 1 85 ? -9.901 1.976 10.911 1.00 92.00 85 LEU A C 1
ATOM 617 O O . LEU A 1 85 ? -8.903 2.072 10.198 1.00 92.00 85 LEU A O 1
ATOM 621 N N . ASP A 1 86 ? -10.719 0.929 10.845 1.00 93.62 86 ASP A N 1
ATOM 622 C CA . ASP A 1 86 ? -10.503 -0.185 9.919 1.00 93.62 86 ASP A CA 1
ATOM 623 C C . ASP A 1 86 ? -10.759 0.215 8.456 1.00 93.62 86 ASP A C 1
ATOM 625 O O . ASP A 1 86 ? -9.992 -0.159 7.562 1.00 93.62 86 ASP A O 1
ATOM 629 N N . GLU A 1 87 ? -11.757 1.067 8.208 1.00 93.12 87 GLU A N 1
ATOM 630 C CA . GLU A 1 87 ? -11.973 1.703 6.903 1.00 93.12 87 GLU A CA 1
ATOM 631 C C . GLU A 1 87 ? -10.771 2.566 6.491 1.00 93.12 87 GLU A C 1
ATOM 633 O O . GLU A 1 87 ? -10.302 2.482 5.354 1.00 93.12 87 GLU A O 1
ATOM 638 N N . ALA A 1 88 ? -10.219 3.354 7.419 1.00 87.88 88 ALA A N 1
ATOM 639 C CA . ALA A 1 88 ? -9.054 4.196 7.160 1.00 87.88 88 ALA A CA 1
ATOM 640 C C . ALA A 1 88 ? -7.794 3.375 6.840 1.00 87.88 88 ALA A C 1
ATOM 642 O O . ALA A 1 88 ? -7.053 3.737 5.924 1.00 87.88 88 ALA A O 1
ATOM 643 N N . LYS A 1 89 ? -7.562 2.255 7.541 1.00 91.50 89 LYS A N 1
ATOM 644 C CA . LYS A 1 89 ? -6.472 1.315 7.212 1.00 91.50 89 LYS A CA 1
ATOM 645 C C . LYS A 1 89 ? -6.644 0.751 5.804 1.00 91.50 89 LYS A C 1
ATOM 647 O O . LYS A 1 89 ? -5.725 0.837 4.998 1.00 91.50 89 LYS A O 1
ATOM 652 N N . THR A 1 90 ? -7.848 0.281 5.479 1.00 92.06 90 THR A N 1
ATOM 653 C CA . THR A 1 90 ? -8.167 -0.250 4.145 1.00 92.06 90 THR A CA 1
ATOM 654 C C . THR A 1 90 ? -7.925 0.796 3.050 1.00 92.06 90 THR A C 1
ATOM 656 O O . THR A 1 90 ? -7.357 0.495 1.999 1.00 92.06 90 THR A O 1
ATOM 659 N N . ALA A 1 91 ? -8.314 2.051 3.294 1.00 90.50 91 ALA A N 1
ATOM 660 C CA . ALA A 1 91 ? -8.079 3.152 2.364 1.00 90.50 91 ALA A CA 1
ATOM 661 C C . ALA A 1 91 ? -6.582 3.472 2.191 1.00 90.50 91 ALA A C 1
ATOM 663 O O . ALA A 1 91 ? -6.144 3.752 1.072 1.00 90.50 91 ALA A O 1
ATOM 664 N N . LEU A 1 92 ? -5.795 3.412 3.270 1.00 91.56 92 LEU A N 1
ATOM 665 C CA . LEU A 1 92 ? -4.346 3.614 3.231 1.00 91.56 92 LEU A CA 1
ATOM 666 C C . LEU A 1 92 ? -3.635 2.508 2.438 1.00 91.56 92 LEU A C 1
ATOM 668 O O . LEU A 1 92 ? -2.777 2.813 1.605 1.00 91.56 92 LEU A O 1
ATOM 672 N N . ASP A 1 93 ? -4.021 1.251 2.646 1.00 92.75 93 ASP A N 1
ATOM 673 C CA . ASP A 1 93 ? -3.477 0.109 1.908 1.00 92.75 93 ASP A CA 1
ATOM 674 C C . ASP A 1 93 ? -3.782 0.245 0.410 1.00 92.75 93 ASP A C 1
ATOM 676 O O . ASP A 1 93 ? -2.888 0.144 -0.434 1.00 92.75 93 ASP A O 1
ATOM 680 N N . ALA A 1 94 ? -5.025 0.603 0.066 1.00 90.25 94 ALA A N 1
ATOM 681 C CA . ALA A 1 94 ? -5.426 0.853 -1.316 1.00 90.25 94 ALA A CA 1
ATOM 682 C C . ALA A 1 94 ? -4.663 2.030 -1.953 1.00 90.25 94 ALA A C 1
ATOM 684 O O . ALA A 1 94 ? -4.280 1.965 -3.124 1.00 90.25 94 ALA A O 1
ATOM 685 N N . ALA A 1 95 ? -4.426 3.113 -1.207 1.00 86.25 95 ALA A N 1
ATOM 686 C CA . ALA A 1 95 ? -3.648 4.254 -1.688 1.00 86.25 95 ALA A CA 1
ATOM 687 C C . ALA A 1 95 ? -2.177 3.881 -1.931 1.00 86.25 95 ALA A C 1
ATOM 689 O O . ALA A 1 95 ? -1.596 4.286 -2.942 1.00 86.25 95 ALA A O 1
ATOM 690 N N . THR A 1 96 ? -1.597 3.074 -1.042 1.00 88.06 96 THR A N 1
ATOM 691 C CA . THR A 1 96 ? -0.223 2.574 -1.167 1.00 88.06 96 THR A CA 1
ATOM 692 C C . THR A 1 96 ? -0.081 1.685 -2.400 1.00 88.06 96 THR A C 1
ATOM 694 O O . THR A 1 96 ? 0.774 1.963 -3.239 1.00 88.06 96 THR A O 1
ATOM 697 N N . ALA A 1 97 ? -0.984 0.714 -2.580 1.00 88.31 97 ALA A N 1
ATOM 698 C CA . ALA A 1 97 ? -1.007 -0.168 -3.748 1.00 88.31 97 ALA A CA 1
ATOM 699 C C . ALA A 1 97 ? -1.174 0.599 -5.074 1.00 88.31 97 ALA A C 1
ATOM 701 O O . ALA A 1 97 ? -0.551 0.275 -6.083 1.00 88.31 97 ALA A O 1
ATOM 702 N N . ARG A 1 98 ? -1.993 1.660 -5.092 1.0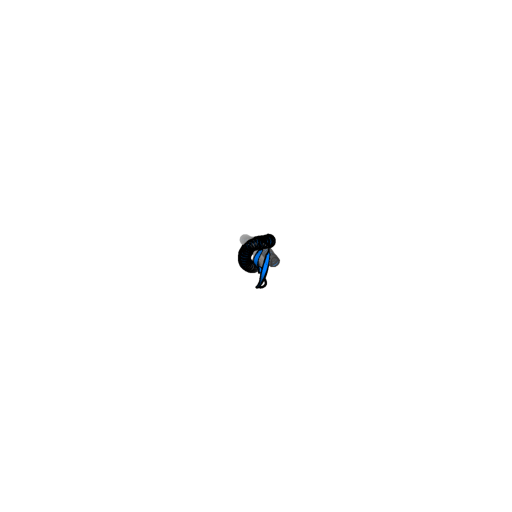0 90.25 98 ARG A N 1
ATOM 703 C CA . ARG A 1 98 ? -2.122 2.523 -6.279 1.00 90.25 98 ARG A CA 1
ATOM 704 C C . ARG A 1 98 ? -0.828 3.263 -6.588 1.00 90.25 98 ARG A C 1
ATOM 706 O O . ARG A 1 98 ? -0.436 3.339 -7.747 1.00 90.25 98 ARG A O 1
ATOM 713 N N . LYS A 1 99 ? -0.168 3.818 -5.570 1.00 90.69 99 LYS A N 1
ATOM 714 C CA . LYS A 1 99 ? 1.087 4.556 -5.750 1.00 90.69 99 LYS A CA 1
ATOM 715 C C . LYS A 1 99 ? 2.188 3.654 -6.314 1.00 90.69 99 LYS A C 1
ATOM 717 O O . LYS A 1 99 ? 2.896 4.081 -7.224 1.00 90.69 99 LYS A O 1
ATOM 722 N N . THR A 1 100 ? 2.318 2.431 -5.802 1.00 91.44 100 THR A N 1
ATOM 723 C CA . THR A 1 100 ? 3.305 1.456 -6.290 1.00 91.44 100 THR A CA 1
ATOM 724 C C . THR A 1 100 ? 2.985 1.002 -7.716 1.00 91.44 100 THR A C 1
ATOM 726 O O . THR A 1 100 ? 3.875 1.014 -8.565 1.00 91.44 100 THR A O 1
ATOM 729 N N . ALA A 1 101 ? 1.713 0.736 -8.035 1.00 91.88 101 ALA A N 1
ATOM 730 C CA . ALA A 1 101 ? 1.286 0.409 -9.398 1.00 91.88 101 ALA A CA 1
ATOM 731 C C . ALA A 1 101 ? 1.581 1.537 -10.409 1.00 91.88 101 ALA A C 1
ATOM 733 O O . ALA A 1 101 ? 2.095 1.272 -11.497 1.00 91.88 101 ALA A O 1
ATOM 734 N N . THR A 1 102 ? 1.314 2.800 -10.050 1.00 93.62 102 THR A N 1
ATOM 735 C CA . THR A 1 102 ? 1.646 3.956 -10.902 1.00 93.62 102 THR A CA 1
ATOM 736 C C . THR A 1 102 ? 3.152 4.066 -11.135 1.00 93.62 102 THR A C 1
ATOM 738 O O . THR A 1 102 ? 3.580 4.257 -12.272 1.00 93.62 102 THR A O 1
ATOM 741 N N . ALA A 1 103 ? 3.969 3.901 -10.089 1.00 92.62 103 ALA A N 1
ATOM 742 C CA . ALA A 1 103 ? 5.425 3.957 -10.212 1.00 92.62 103 ALA A CA 1
ATOM 743 C C . ALA A 1 103 ? 5.974 2.862 -11.146 1.00 92.62 103 ALA A C 1
ATOM 745 O O . ALA A 1 103 ? 6.848 3.143 -11.970 1.00 92.62 103 ALA A O 1
ATOM 746 N N . LEU A 1 104 ? 5.434 1.639 -11.067 1.00 94.19 104 LEU A N 1
ATOM 747 C CA . LEU A 1 104 ? 5.802 0.554 -11.977 1.00 94.19 104 LEU A CA 1
ATOM 748 C C . LEU A 1 104 ? 5.433 0.885 -13.430 1.00 94.19 104 LEU A C 1
ATOM 750 O O . LEU A 1 104 ? 6.270 0.734 -14.321 1.00 94.19 104 LEU A O 1
ATOM 754 N N . ALA A 1 105 ? 4.218 1.381 -13.675 1.00 95.25 105 ALA A N 1
ATOM 755 C CA . ALA A 1 105 ? 3.773 1.749 -15.019 1.00 95.25 105 ALA A CA 1
ATOM 756 C C . ALA A 1 105 ? 4.662 2.842 -15.645 1.00 95.25 105 ALA A C 1
ATOM 758 O O . ALA A 1 105 ? 5.057 2.742 -16.808 1.00 95.25 105 ALA A O 1
ATOM 759 N N . GLU A 1 106 ? 5.043 3.861 -14.868 1.00 95.06 106 GLU A N 1
ATOM 760 C CA . GLU A 1 106 ? 5.969 4.907 -15.316 1.00 95.06 106 GLU A CA 1
ATOM 761 C C . GLU A 1 106 ? 7.374 4.363 -15.622 1.00 95.06 106 GLU A C 1
ATOM 763 O O . GLU A 1 106 ? 8.004 4.775 -16.602 1.00 95.06 106 GLU A O 1
ATOM 768 N N . ALA A 1 107 ? 7.884 3.441 -14.799 1.00 94.31 107 ALA A N 1
ATOM 769 C CA . ALA A 1 107 ? 9.179 2.806 -15.030 1.00 94.31 107 ALA A CA 1
ATOM 770 C C . ALA A 1 107 ? 9.169 1.961 -16.315 1.00 94.31 107 ALA A C 1
ATOM 772 O O . ALA A 1 107 ? 10.096 2.062 -17.123 1.00 94.31 107 ALA A O 1
ATOM 773 N N . GLN A 1 108 ? 8.098 1.195 -16.546 1.00 95.56 108 GLN A N 1
ATOM 774 C CA . GLN A 1 108 ? 7.910 0.397 -17.759 1.00 95.56 108 GLN A CA 1
ATOM 775 C C . GLN A 1 108 ? 7.816 1.272 -19.017 1.00 95.56 108 GLN A C 1
ATOM 777 O O . GLN A 1 108 ? 8.445 0.955 -20.028 1.00 95.56 108 GLN A O 1
ATOM 782 N N . ALA A 1 109 ? 7.108 2.406 -18.953 1.00 95.56 109 ALA A N 1
ATOM 783 C CA . ALA A 1 109 ? 7.043 3.361 -20.060 1.00 95.56 109 ALA A CA 1
ATOM 784 C C . ALA A 1 109 ? 8.434 3.917 -20.417 1.00 95.56 109 ALA A C 1
ATOM 786 O O . ALA A 1 109 ? 8.847 3.874 -21.577 1.00 95.56 109 ALA A O 1
ATOM 787 N N . LYS A 1 110 ? 9.214 4.339 -19.412 1.00 94.69 110 LYS A N 1
ATOM 788 C CA . LYS A 1 110 ? 10.596 4.812 -19.614 1.00 94.69 110 LYS A CA 1
ATOM 789 C C . LYS A 1 110 ? 11.515 3.725 -20.170 1.00 94.69 110 LYS A C 1
ATOM 791 O O . LYS A 1 110 ? 12.402 4.024 -20.968 1.00 94.69 110 LYS A O 1
ATOM 796 N N . LEU A 1 111 ? 11.325 2.469 -19.767 1.00 96.50 111 LEU A N 1
ATOM 797 C CA . LEU A 1 111 ? 12.073 1.347 -20.328 1.00 96.50 111 LEU A CA 1
ATOM 798 C C . LEU A 1 111 ? 11.722 1.108 -21.803 1.00 96.50 111 LEU A C 1
ATOM 800 O O . LEU A 1 111 ? 12.621 0.853 -22.611 1.00 96.50 111 LEU A O 1
ATOM 804 N N . ALA A 1 112 ? 10.447 1.225 -22.176 1.00 95.38 112 ALA A N 1
ATOM 805 C CA . ALA A 1 112 ? 10.021 1.127 -23.569 1.00 95.38 112 ALA A CA 1
ATOM 806 C C . ALA A 1 112 ? 10.659 2.234 -24.427 1.00 95.38 112 ALA A C 1
ATOM 808 O O . ALA A 1 112 ? 11.247 1.940 -25.471 1.00 95.38 112 ALA A O 1
ATOM 809 N N . GLU A 1 113 ? 10.641 3.481 -23.948 1.00 95.94 113 GLU A N 1
ATOM 810 C CA . GLU A 1 113 ? 11.309 4.617 -24.598 1.00 95.94 113 GLU A CA 1
ATOM 811 C C . GLU A 1 113 ? 12.823 4.396 -24.740 1.00 95.94 113 GLU A C 1
ATOM 813 O O . GLU A 1 113 ? 13.383 4.558 -25.826 1.00 95.94 113 GLU A O 1
ATOM 818 N N . ALA A 1 114 ? 13.500 3.975 -23.667 1.00 93.06 114 ALA A N 1
ATOM 819 C CA . ALA A 1 114 ? 14.938 3.713 -23.689 1.00 93.06 114 ALA A CA 1
ATOM 820 C C . ALA A 1 114 ? 15.302 2.565 -24.645 1.00 93.06 114 ALA A C 1
ATOM 822 O O . ALA A 1 114 ? 16.304 2.635 -25.357 1.00 93.06 114 ALA A O 1
ATOM 823 N N . THR A 1 115 ? 14.464 1.529 -24.708 1.00 91.56 115 THR A N 1
ATOM 824 C CA . THR A 1 115 ? 14.617 0.419 -25.655 1.00 91.56 115 THR A CA 1
ATOM 825 C C . THR A 1 115 ? 14.486 0.901 -27.096 1.00 91.56 115 THR A C 1
ATOM 827 O O . THR A 1 115 ? 15.288 0.506 -27.942 1.00 91.56 115 THR A O 1
ATOM 830 N N . GLN A 1 116 ? 13.518 1.776 -27.385 1.00 93.81 116 GLN A N 1
ATOM 831 C CA . GLN A 1 116 ? 13.378 2.358 -28.718 1.00 93.81 116 GLN A CA 1
ATOM 832 C C . GLN A 1 116 ? 14.590 3.222 -29.080 1.00 93.81 116 GLN A C 1
ATOM 834 O O . GLN A 1 116 ? 15.146 3.068 -30.162 1.00 93.81 116 GLN A O 1
ATOM 839 N N . ARG A 1 117 ? 15.087 4.036 -28.143 1.00 92.88 117 ARG A N 1
ATOM 840 C CA . ARG A 1 117 ? 16.292 4.849 -28.349 1.00 92.88 117 ARG A CA 1
ATOM 841 C C . ARG A 1 117 ? 17.528 4.010 -28.683 1.00 92.88 117 ARG A C 1
ATOM 843 O O . ARG A 1 117 ? 18.322 4.428 -29.519 1.00 92.88 117 ARG A O 1
ATOM 850 N N . VAL A 1 118 ? 17.698 2.840 -28.060 1.00 92.38 118 VAL A N 1
ATOM 851 C CA . VAL A 1 118 ? 18.783 1.904 -28.411 1.00 92.38 118 VAL A CA 1
ATOM 852 C C . VAL A 1 118 ? 18.636 1.410 -29.847 1.00 92.38 118 VAL A C 1
ATOM 854 O O . VAL A 1 118 ? 19.623 1.404 -30.577 1.00 92.38 118 VAL A O 1
ATOM 857 N N . LYS A 1 119 ? 17.422 1.035 -30.274 1.00 92.12 119 LYS A N 1
ATOM 858 C CA . LYS A 1 119 ? 17.171 0.612 -31.662 1.00 92.12 119 LYS A CA 1
ATOM 859 C C . LYS A 1 119 ? 17.507 1.727 -32.650 1.00 92.12 119 LYS A C 1
ATOM 861 O O . LYS A 1 119 ? 18.233 1.486 -33.607 1.00 92.12 119 LYS A O 1
ATOM 866 N N . ASP A 1 120 ? 17.039 2.943 -32.386 1.00 88.75 120 ASP A N 1
ATOM 867 C CA . ASP A 1 120 ? 17.278 4.092 -33.263 1.00 88.75 120 ASP A CA 1
ATOM 868 C C . ASP A 1 120 ? 18.772 4.451 -33.331 1.00 88.75 120 ASP A C 1
ATOM 870 O O . ASP A 1 120 ? 19.296 4.768 -34.398 1.00 88.75 120 ASP A O 1
ATOM 874 N N . ALA A 1 121 ? 19.481 4.385 -32.199 1.00 82.56 121 ALA A N 1
ATOM 875 C CA . ALA A 1 121 ? 20.922 4.619 -32.153 1.00 82.56 121 ALA A CA 1
ATOM 876 C C . ALA A 1 121 ? 21.713 3.519 -32.877 1.00 82.56 121 ALA A C 1
ATOM 878 O O . ALA A 1 121 ? 22.698 3.828 -33.540 1.00 82.56 121 ALA A O 1
ATOM 879 N N . GLN A 1 122 ? 21.262 2.262 -32.805 1.00 88.50 122 GLN A N 1
ATOM 880 C CA . GLN A 1 122 ? 21.875 1.153 -33.537 1.00 88.50 122 GLN A CA 1
ATOM 881 C C . GLN A 1 122 ? 21.743 1.356 -35.047 1.00 88.50 122 GLN A C 1
ATOM 883 O O . GLN A 1 122 ? 22.734 1.242 -35.756 1.00 88.50 122 GLN A O 1
ATOM 888 N N . VAL A 1 123 ? 20.554 1.734 -35.531 1.00 91.00 123 VAL A N 1
ATOM 889 C CA . VAL A 1 123 ? 20.342 2.039 -36.957 1.00 91.00 123 VAL A CA 1
ATOM 890 C C . VAL A 1 123 ? 21.299 3.135 -37.427 1.00 91.00 123 VAL A C 1
ATOM 892 O O . VAL A 1 123 ? 21.934 2.987 -38.467 1.00 91.00 123 VAL A O 1
ATOM 895 N N . LYS A 1 124 ? 21.464 4.206 -36.641 1.00 85.12 124 LYS A N 1
ATOM 896 C CA . LYS A 1 124 ? 22.402 5.290 -36.969 1.00 85.12 124 LYS A CA 1
ATOM 897 C C . LYS A 1 124 ? 23.861 4.840 -36.982 1.00 85.12 124 LYS A C 1
ATOM 899 O O . LYS A 1 124 ? 24.610 5.291 -37.842 1.00 85.12 124 LYS A O 1
ATOM 904 N N . ALA A 1 125 ? 24.266 3.985 -36.043 1.00 87.88 125 ALA A N 1
ATOM 905 C CA . ALA A 1 125 ? 25.611 3.416 -36.026 1.00 87.88 125 ALA A CA 1
ATOM 906 C C . ALA A 1 125 ? 25.862 2.572 -37.286 1.00 87.88 125 ALA A C 1
ATOM 908 O O . ALA A 1 125 ? 26.847 2.797 -37.984 1.00 87.88 125 ALA A O 1
ATOM 909 N N . ASP A 1 126 ? 24.911 1.708 -37.652 1.00 89.25 126 ASP A N 1
ATOM 910 C CA . ASP A 1 126 ? 24.999 0.877 -38.857 1.00 89.25 126 ASP A CA 1
ATOM 911 C C . ASP A 1 126 ? 25.049 1.725 -40.147 1.00 89.25 126 ASP A C 1
ATOM 913 O O . ASP A 1 126 ? 25.748 1.389 -41.107 1.00 89.25 126 ASP A O 1
ATOM 917 N N . GLU A 1 127 ? 24.291 2.824 -40.207 1.00 88.94 127 GLU A N 1
ATOM 918 C CA . GLU A 1 127 ? 24.324 3.779 -41.323 1.00 88.94 127 GLU A CA 1
ATOM 919 C C . GLU A 1 127 ? 25.663 4.521 -41.411 1.00 88.94 127 GLU A C 1
ATOM 921 O O . GLU A 1 127 ? 26.209 4.672 -42.508 1.00 88.94 127 GLU A O 1
ATOM 926 N N . ALA A 1 128 ? 26.211 4.950 -40.272 1.00 86.12 128 ALA A N 1
ATOM 927 C CA . ALA A 1 128 ? 27.497 5.630 -40.215 1.00 86.12 128 ALA A CA 1
ATOM 928 C C . ALA A 1 128 ? 28.654 4.697 -40.610 1.00 86.12 128 ALA A C 1
ATOM 930 O O . ALA A 1 128 ? 29.527 5.106 -41.376 1.00 86.12 128 ALA A O 1
ATOM 931 N N . ASP A 1 129 ? 28.614 3.428 -40.195 1.00 89.50 129 ASP A N 1
ATOM 932 C CA . ASP A 1 129 ? 29.588 2.412 -40.609 1.00 89.50 129 ASP A CA 1
ATOM 933 C C . ASP A 1 129 ? 29.545 2.191 -42.131 1.00 89.50 129 ASP A C 1
ATOM 935 O O . ASP A 1 129 ? 30.582 2.184 -42.798 1.00 89.50 129 ASP A O 1
ATOM 939 N N . LYS A 1 130 ? 28.348 2.104 -42.730 1.00 91.69 130 LYS A N 1
ATOM 940 C CA . LYS A 1 130 ? 28.203 2.023 -44.198 1.00 91.69 130 LYS A CA 1
ATOM 941 C C . LYS A 1 130 ? 28.767 3.257 -44.904 1.00 91.69 130 LYS A C 1
ATOM 943 O O . LYS A 1 130 ? 29.405 3.125 -45.950 1.00 91.69 130 LYS A O 1
ATOM 948 N N . ALA A 1 131 ? 28.533 4.451 -44.360 1.00 91.06 131 ALA A N 1
ATOM 949 C CA . ALA A 1 131 ? 29.066 5.694 -44.913 1.00 91.06 131 ALA A CA 1
ATOM 950 C C . ALA A 1 131 ? 30.599 5.751 -44.817 1.00 91.06 131 ALA A C 1
ATOM 952 O O . ALA A 1 131 ? 31.257 6.180 -45.768 1.00 91.06 131 ALA A O 1
ATOM 953 N N . LEU A 1 132 ? 31.164 5.267 -43.709 1.00 94.81 132 LEU A N 1
ATOM 954 C CA . LEU A 1 132 ? 32.602 5.141 -43.501 1.00 94.81 132 LEU A CA 1
ATOM 955 C C . LEU A 1 132 ? 33.236 4.188 -44.521 1.00 94.81 132 LEU A C 1
ATOM 957 O O . LEU A 1 132 ? 34.216 4.558 -45.170 1.00 94.81 132 LEU A O 1
ATOM 961 N N . GLU A 1 133 ? 32.658 3.005 -44.731 1.00 94.31 133 GLU A N 1
ATOM 962 C CA . GLU A 1 133 ? 33.142 2.059 -45.746 1.00 94.31 133 GLU A CA 1
ATOM 963 C C . GLU A 1 133 ? 33.046 2.638 -47.165 1.00 94.31 133 GLU A C 1
ATOM 965 O O . GLU A 1 133 ? 33.994 2.543 -47.949 1.00 94.31 133 GLU A O 1
ATOM 970 N N . ALA A 1 134 ? 31.956 3.340 -47.486 1.00 93.31 134 ALA A N 1
ATOM 971 C CA . ALA A 1 134 ? 31.824 4.031 -48.767 1.00 93.31 134 ALA A CA 1
ATOM 972 C C . ALA A 1 134 ? 32.871 5.148 -48.948 1.00 93.31 134 ALA A C 1
ATOM 974 O O . ALA A 1 134 ? 33.375 5.353 -50.056 1.00 93.31 134 ALA A O 1
ATOM 975 N N . ALA A 1 135 ? 33.221 5.876 -47.884 1.00 93.94 135 ALA A N 1
ATOM 976 C CA . ALA A 1 135 ? 34.259 6.904 -47.927 1.00 93.94 135 ALA A CA 1
ATOM 977 C C . ALA A 1 135 ? 35.663 6.301 -48.107 1.00 93.94 135 ALA A C 1
ATOM 979 O O . ALA A 1 135 ? 36.457 6.835 -48.886 1.00 93.94 135 ALA A O 1
ATOM 980 N N . LYS A 1 136 ? 35.952 5.161 -47.458 1.00 92.88 136 LYS A N 1
ATOM 981 C CA . LYS A 1 136 ? 37.198 4.400 -47.660 1.00 92.88 136 LYS A CA 1
ATOM 982 C C . LYS A 1 136 ? 37.342 3.940 -49.110 1.00 92.88 136 LYS A C 1
ATOM 984 O O . LYS A 1 136 ? 38.399 4.152 -49.700 1.00 92.88 136 LYS A O 1
ATOM 989 N N . ALA A 1 137 ? 36.277 3.385 -49.693 1.00 93.56 137 ALA A N 1
ATOM 990 C CA . ALA A 1 137 ? 36.264 2.960 -51.092 1.00 93.56 137 ALA A CA 1
ATOM 991 C C . ALA A 1 137 ? 36.550 4.135 -52.044 1.00 93.56 137 ALA A C 1
ATOM 993 O O . ALA A 1 137 ? 37.461 4.059 -52.860 1.00 93.56 137 ALA A O 1
ATOM 994 N N . LYS A 1 138 ? 35.873 5.277 -51.858 1.00 92.50 138 LYS A N 1
ATOM 995 C CA . LYS A 1 138 ? 36.119 6.486 -52.667 1.00 92.50 138 LYS A CA 1
ATOM 996 C C . LYS A 1 138 ? 37.550 7.012 -52.557 1.00 92.50 138 LYS A C 1
ATOM 998 O O . LYS A 1 138 ? 38.081 7.539 -53.532 1.00 92.50 138 LYS A O 1
ATOM 1003 N N . LEU A 1 139 ? 38.169 6.920 -51.378 1.00 92.94 139 LEU A N 1
ATOM 1004 C CA . LEU A 1 139 ? 39.568 7.310 -51.203 1.00 92.94 139 LEU A CA 1
ATOM 1005 C C . LEU A 1 139 ? 40.518 6.365 -51.948 1.00 92.94 139 LEU A C 1
ATOM 1007 O O . LEU A 1 139 ? 41.495 6.843 -52.523 1.00 92.94 139 LEU A O 1
ATOM 1011 N N . ALA A 1 140 ? 40.240 5.059 -51.944 1.00 91.75 140 ALA A N 1
ATOM 1012 C CA . ALA A 1 140 ? 40.996 4.087 -52.729 1.00 91.75 140 ALA A CA 1
ATOM 1013 C C . ALA A 1 140 ? 40.866 4.380 -54.232 1.00 91.75 140 ALA A C 1
ATOM 1015 O O . ALA A 1 140 ? 41.878 4.602 -54.893 1.00 91.75 140 ALA A O 1
ATOM 1016 N N . ASP A 1 141 ? 39.638 4.549 -54.731 1.00 90.38 141 ASP A N 1
ATOM 1017 C CA . ASP A 1 141 ? 39.369 4.871 -56.138 1.00 90.38 141 ASP A CA 1
ATOM 1018 C C . ASP A 1 141 ? 40.083 6.158 -56.587 1.00 90.38 141 ASP A C 1
ATOM 1020 O O . ASP A 1 141 ? 40.688 6.211 -57.659 1.00 90.38 141 ASP A O 1
ATOM 1024 N N . ALA A 1 142 ? 40.061 7.207 -55.754 1.00 90.56 142 ALA A N 1
ATOM 1025 C CA . ALA A 1 142 ? 40.730 8.472 -56.057 1.00 90.56 142 ALA A CA 1
ATOM 1026 C C . ALA A 1 142 ? 42.260 8.332 -56.156 1.00 90.56 142 ALA A C 1
ATOM 1028 O O . ALA A 1 142 ? 42.892 9.068 -56.917 1.00 90.56 142 ALA A O 1
ATOM 1029 N N . ARG A 1 143 ? 42.859 7.405 -55.394 1.00 87.56 143 ARG A N 1
ATOM 1030 C CA . ARG A 1 143 ? 44.297 7.102 -55.463 1.00 87.56 143 ARG A CA 1
ATOM 1031 C C . ARG A 1 143 ? 44.634 6.277 -56.705 1.00 87.56 143 ARG A C 1
ATOM 1033 O O . ARG A 1 143 ? 45.611 6.596 -57.379 1.00 87.56 143 ARG A O 1
ATOM 1040 N N . ASP A 1 144 ? 43.814 5.280 -57.026 1.00 84.62 144 ASP A N 1
ATOM 1041 C CA . ASP A 1 144 ? 44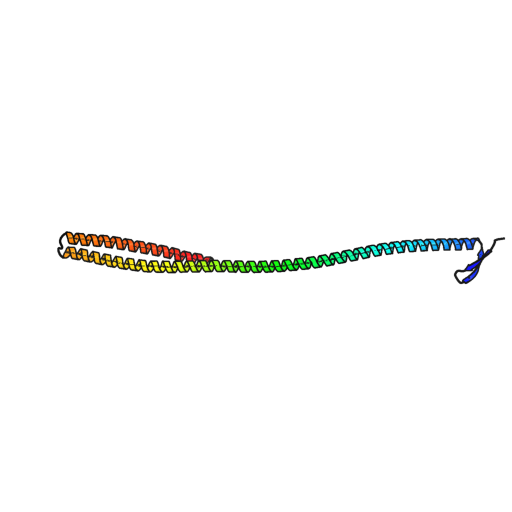.069 4.337 -58.121 1.00 84.62 144 ASP A CA 1
ATOM 1042 C C . ASP A 1 144 ? 43.852 4.961 -59.506 1.00 84.62 144 ASP A C 1
ATOM 1044 O O . ASP A 1 144 ? 44.605 4.691 -60.441 1.00 84.62 144 ASP A O 1
ATOM 1048 N N . ALA A 1 145 ? 42.878 5.863 -59.648 1.00 79.62 145 ALA A N 1
ATOM 1049 C CA . ALA A 1 145 ? 42.577 6.521 -60.920 1.00 79.62 145 ALA A CA 1
ATOM 1050 C C . ALA A 1 145 ? 43.566 7.647 -61.306 1.00 79.62 145 ALA A C 1
ATOM 1052 O O . ALA A 1 145 ? 43.283 8.418 -62.224 1.00 79.62 145 ALA A O 1
ATOM 1053 N N . VAL A 1 146 ? 44.708 7.780 -60.610 1.00 67.56 146 VAL A N 1
ATOM 1054 C CA . VAL A 1 146 ? 45.677 8.888 -60.770 1.00 67.56 146 VAL A CA 1
ATOM 1055 C C . VAL A 1 146 ? 44.964 10.251 -60.728 1.00 67.56 146 VAL A C 1
ATOM 1057 O O . VAL A 1 146 ? 45.315 11.195 -61.442 1.00 67.56 146 VAL A O 1
ATOM 1060 N N . MET A 1 147 ? 43.905 10.368 -59.914 1.00 66.00 147 MET A N 1
ATOM 1061 C CA . MET A 1 147 ? 43.196 11.635 -59.795 1.00 66.00 147 MET A CA 1
ATOM 1062 C C . MET A 1 147 ? 44.140 12.657 -59.157 1.00 66.00 147 MET A C 1
ATOM 1064 O O . MET A 1 147 ? 44.877 12.349 -58.220 1.00 66.00 147 MET A O 1
ATOM 1068 N N . GLY A 1 148 ? 44.143 13.888 -59.673 1.00 75.75 148 GLY A N 1
ATOM 1069 C CA . GLY A 1 148 ? 45.045 14.931 -59.182 1.00 75.75 148 GLY A CA 1
ATOM 1070 C C . GLY A 1 148 ? 44.899 15.183 -57.674 1.00 75.75 148 GLY A C 1
ATOM 1071 O O . GLY A 1 148 ? 43.851 14.922 -57.083 1.00 75.75 148 GLY A O 1
ATOM 1072 N N . THR A 1 149 ? 45.933 15.763 -57.054 1.00 84.62 149 THR A N 1
ATOM 1073 C CA . THR A 1 149 ? 46.056 16.004 -55.599 1.00 84.62 149 THR A CA 1
ATOM 1074 C C . THR A 1 149 ? 44.801 16.591 -54.937 1.00 84.62 149 THR A C 1
ATOM 1076 O O . THR A 1 149 ? 44.505 16.289 -53.782 1.00 84.62 149 THR A O 1
ATOM 1079 N N . ALA A 1 150 ? 44.036 17.412 -55.662 1.00 87.06 150 ALA A N 1
ATOM 1080 C CA . ALA A 1 150 ? 42.780 17.979 -55.178 1.00 87.06 150 ALA A CA 1
ATOM 1081 C C . ALA A 1 150 ? 41.705 16.912 -54.887 1.00 87.06 150 ALA A C 1
ATOM 1083 O O . ALA A 1 150 ? 41.069 16.973 -53.837 1.00 87.06 150 ALA A O 1
ATOM 1084 N N . ALA A 1 151 ? 41.531 15.916 -55.761 1.00 88.44 151 ALA A N 1
ATOM 1085 C CA . ALA A 1 151 ? 40.516 14.874 -55.602 1.00 88.44 151 ALA A CA 1
ATOM 1086 C C . ALA A 1 151 ? 40.831 13.951 -54.417 1.00 88.44 151 ALA A C 1
ATOM 1088 O O . ALA A 1 151 ? 39.955 13.673 -53.599 1.00 88.44 151 ALA A O 1
ATOM 1089 N N . VAL A 1 152 ? 42.102 13.559 -54.266 1.00 92.69 152 VAL A N 1
ATOM 1090 C CA . VAL A 1 152 ? 42.574 12.778 -53.111 1.00 92.69 152 VAL A CA 1
ATOM 1091 C C . VAL A 1 152 ? 42.344 13.544 -51.805 1.00 92.69 152 VAL A C 1
ATOM 1093 O O . VAL A 1 152 ? 41.870 12.965 -50.830 1.00 92.69 152 VAL A O 1
ATOM 1096 N N . LYS A 1 153 ? 42.609 14.858 -51.781 1.00 92.62 153 LYS A N 1
ATOM 1097 C CA . LYS A 1 153 ? 42.364 15.699 -50.599 1.00 92.62 153 LYS A CA 1
ATOM 1098 C C . LYS A 1 153 ? 40.875 15.787 -50.245 1.00 92.62 153 LYS A C 1
ATOM 1100 O O . LYS A 1 153 ? 40.529 15.713 -49.069 1.00 92.62 153 LYS A O 1
ATOM 1105 N N . THR A 1 154 ? 39.993 15.913 -51.238 1.00 93.31 154 THR A N 1
ATOM 1106 C CA . THR A 1 154 ? 38.538 15.904 -51.019 1.00 93.31 154 THR A CA 1
ATOM 1107 C C . THR A 1 154 ? 38.049 14.554 -50.494 1.00 93.31 154 THR A C 1
ATOM 1109 O O . THR A 1 154 ? 37.261 14.525 -49.551 1.00 93.31 154 THR A O 1
ATOM 1112 N N . ALA A 1 155 ? 38.528 13.441 -51.058 1.00 94.06 155 ALA A N 1
ATOM 1113 C CA . ALA A 1 155 ? 38.173 12.103 -50.589 1.00 94.06 155 ALA A CA 1
ATOM 1114 C C . ALA A 1 155 ? 38.670 11.847 -49.156 1.00 94.06 155 ALA A C 1
ATOM 1116 O O . ALA A 1 155 ? 37.930 11.298 -48.343 1.00 94.06 155 ALA A O 1
ATOM 1117 N N . GLN A 1 156 ? 39.876 12.318 -48.817 1.00 95.25 156 GLN A N 1
ATOM 1118 C CA . GLN A 1 156 ? 40.402 12.239 -47.453 1.00 95.25 156 GLN A CA 1
ATOM 1119 C C . GLN A 1 156 ? 39.530 13.027 -46.469 1.00 95.25 156 GLN A C 1
ATOM 1121 O O . GLN A 1 156 ? 39.145 12.490 -45.439 1.00 95.25 156 GLN A O 1
ATOM 1126 N N . ALA A 1 157 ? 39.134 14.258 -46.809 1.00 94.94 157 ALA A N 1
ATOM 1127 C CA . ALA A 1 157 ? 38.252 15.052 -45.951 1.00 94.94 157 ALA A CA 1
ATOM 1128 C C . ALA A 1 157 ? 36.877 14.387 -45.735 1.00 94.94 157 ALA A C 1
ATOM 1130 O O . ALA A 1 157 ? 36.302 14.481 -44.651 1.00 94.94 157 ALA A O 1
ATOM 1131 N N . ALA A 1 158 ? 36.346 13.696 -46.751 1.00 94.81 158 ALA A N 1
ATOM 1132 C CA . ALA A 1 158 ? 35.114 12.922 -46.622 1.00 94.81 158 ALA A CA 1
ATOM 1133 C C . ALA A 1 158 ? 35.287 11.699 -45.704 1.00 94.81 158 ALA A C 1
ATOM 1135 O O . ALA A 1 158 ? 34.391 11.413 -44.913 1.00 94.81 158 ALA A O 1
ATOM 1136 N N . LEU A 1 159 ? 36.434 11.012 -45.774 1.00 97.38 159 LEU A N 1
ATOM 1137 C CA . LEU A 1 159 ? 36.770 9.909 -44.871 1.00 97.38 159 LEU A CA 1
ATOM 1138 C C . LEU A 1 159 ? 36.911 10.381 -43.420 1.00 97.38 159 LEU A C 1
ATOM 1140 O O . LEU A 1 159 ? 36.352 9.757 -42.520 1.00 97.38 159 LEU A O 1
ATOM 1144 N N . ASP A 1 160 ? 37.611 11.492 -43.196 1.00 97.25 160 ASP A N 1
ATOM 1145 C CA . ASP A 1 160 ? 37.792 12.063 -41.859 1.00 97.25 160 ASP A CA 1
ATOM 1146 C C . ASP A 1 160 ? 36.431 12.435 -41.248 1.00 97.25 160 ASP A C 1
ATOM 1148 O O . ASP A 1 160 ? 36.144 12.112 -40.094 1.00 97.25 160 ASP A O 1
ATOM 1152 N N . LYS A 1 161 ? 35.546 13.042 -42.053 1.00 95.44 161 LYS A N 1
ATOM 1153 C CA . LYS A 1 161 ? 34.172 13.353 -41.648 1.00 95.44 161 LYS A CA 1
ATOM 1154 C C . LYS A 1 161 ? 33.368 12.091 -41.313 1.00 95.44 161 LYS A C 1
ATOM 1156 O O . LYS A 1 161 ? 32.759 12.042 -40.249 1.00 95.44 161 LYS A O 1
ATOM 1161 N N . ALA A 1 162 ? 33.377 11.082 -42.185 1.00 95.00 162 ALA A N 1
ATOM 1162 C CA . ALA A 1 162 ? 32.636 9.839 -41.962 1.00 95.00 162 ALA A CA 1
ATOM 1163 C C . ALA A 1 162 ? 33.144 9.078 -40.726 1.00 95.00 162 ALA A C 1
ATOM 1165 O O . ALA A 1 162 ? 32.355 8.495 -39.991 1.00 95.00 162 ALA A O 1
ATOM 1166 N N . THR A 1 163 ? 34.451 9.141 -40.454 1.00 96.88 163 THR A N 1
ATOM 1167 C CA . THR A 1 163 ? 35.055 8.570 -39.240 1.00 96.88 163 THR A CA 1
ATOM 1168 C C . THR A 1 163 ? 34.523 9.269 -37.991 1.00 96.88 163 THR A C 1
ATOM 1170 O O . THR A 1 163 ? 34.063 8.610 -37.063 1.00 96.88 163 THR A O 1
ATOM 1173 N N . ALA A 1 164 ? 34.509 10.605 -37.982 1.00 94.50 164 ALA A N 1
ATOM 1174 C CA . ALA A 1 164 ? 33.973 11.372 -36.859 1.00 94.50 164 ALA A CA 1
ATOM 1175 C C . ALA A 1 164 ? 32.469 11.117 -36.629 1.00 94.50 164 ALA A C 1
ATOM 1177 O O . ALA A 1 164 ? 32.020 11.066 -35.483 1.00 94.50 164 ALA A O 1
ATOM 1178 N N . GLU A 1 165 ? 31.692 10.946 -37.703 1.00 91.25 165 GLU A N 1
ATOM 1179 C CA . GLU A 1 165 ? 30.265 10.609 -37.635 1.00 91.25 165 GLU A CA 1
ATOM 1180 C C . GLU A 1 165 ? 30.030 9.191 -37.091 1.00 91.25 165 GLU A C 1
ATOM 1182 O O . GLU A 1 165 ? 29.168 9.021 -36.227 1.00 91.25 165 GLU A O 1
ATOM 1187 N N . ALA A 1 166 ? 30.824 8.201 -37.516 1.00 92.06 166 ALA A N 1
ATOM 1188 C CA . ALA A 1 166 ? 30.777 6.841 -36.975 1.00 92.06 166 ALA A CA 1
ATOM 1189 C C . ALA A 1 166 ? 31.119 6.819 -35.479 1.00 92.06 166 ALA A C 1
ATOM 1191 O O . ALA A 1 166 ? 30.349 6.293 -34.674 1.00 92.06 166 ALA A O 1
ATOM 1192 N N . ASP A 1 167 ? 32.202 7.487 -35.075 1.00 94.00 167 ASP A N 1
ATOM 1193 C CA . ASP A 1 167 ? 32.579 7.613 -33.665 1.00 94.00 167 ASP A CA 1
ATOM 1194 C C . ASP A 1 167 ? 31.467 8.262 -32.825 1.00 94.00 167 ASP A C 1
ATOM 1196 O O . ASP A 1 167 ? 31.190 7.842 -31.699 1.00 94.00 167 ASP A O 1
ATOM 1200 N N . ALA A 1 168 ? 30.821 9.309 -33.346 1.00 92.06 168 ALA A N 1
ATOM 1201 C CA . ALA A 1 168 ? 29.711 9.967 -32.664 1.00 92.06 168 ALA A CA 1
ATOM 1202 C C . ALA A 1 168 ? 28.478 9.054 -32.547 1.00 92.06 168 ALA A C 1
ATOM 1204 O O . ALA A 1 168 ? 27.839 9.028 -31.492 1.00 92.06 168 ALA A O 1
ATOM 1205 N N . ALA A 1 169 ? 28.156 8.291 -33.595 1.00 86.25 169 ALA A N 1
ATOM 1206 C CA . ALA A 1 169 ? 27.033 7.358 -33.593 1.00 86.25 169 ALA A CA 1
ATOM 1207 C C . ALA A 1 169 ? 27.239 6.212 -32.588 1.00 86.25 169 ALA A C 1
ATOM 1209 O O . ALA A 1 169 ? 26.325 5.907 -31.819 1.00 86.25 169 ALA A O 1
ATOM 1210 N N . HIS A 1 170 ? 28.448 5.645 -32.516 1.00 89.81 170 HIS A N 1
ATOM 1211 C CA . HIS A 1 170 ? 28.787 4.605 -31.537 1.00 89.81 170 HIS A CA 1
ATOM 1212 C C . HIS A 1 170 ? 28.738 5.127 -30.095 1.00 89.81 170 HIS A C 1
ATOM 1214 O O . HIS A 1 170 ? 28.144 4.477 -29.234 1.00 89.81 170 HIS A O 1
ATOM 1220 N N . ARG A 1 171 ? 29.233 6.346 -29.827 1.00 93.75 171 ARG A N 1
ATOM 1221 C CA . ARG A 1 171 ? 29.067 6.984 -28.503 1.00 93.75 171 ARG A CA 1
ATOM 1222 C C . ARG A 1 171 ? 27.593 7.148 -28.127 1.00 93.75 171 ARG A C 1
ATOM 1224 O O . ARG A 1 171 ? 27.204 6.820 -27.009 1.00 93.75 171 ARG A O 1
ATOM 1231 N N . ALA A 1 172 ? 26.759 7.608 -29.059 1.00 89.06 172 ALA A N 1
ATOM 1232 C CA . ALA A 1 172 ? 25.325 7.769 -28.820 1.00 89.06 172 ALA A CA 1
ATOM 1233 C C . ALA A 1 172 ? 24.615 6.426 -28.559 1.00 89.06 172 ALA A C 1
ATOM 1235 O O . ALA A 1 172 ? 23.683 6.364 -27.750 1.00 89.06 172 ALA A O 1
ATOM 1236 N N . LEU A 1 173 ? 25.052 5.348 -29.216 1.00 92.56 173 LEU A N 1
ATOM 1237 C CA . LEU A 1 173 ? 24.571 3.991 -28.963 1.00 92.56 173 LEU A CA 1
ATOM 1238 C C . LEU A 1 173 ? 24.956 3.502 -27.560 1.00 92.56 173 LEU A C 1
ATOM 1240 O O . LEU A 1 173 ? 24.109 2.948 -26.855 1.00 92.56 173 LEU A O 1
ATOM 1244 N N . ASP A 1 174 ? 26.189 3.737 -27.122 1.00 94.62 174 ASP A N 1
ATOM 1245 C CA . ASP A 1 174 ? 26.643 3.362 -25.779 1.00 94.62 174 ASP A CA 1
ATOM 1246 C C . ASP A 1 174 ? 25.921 4.152 -24.678 1.00 94.62 174 ASP A C 1
ATOM 1248 O O . ASP A 1 174 ? 25.489 3.585 -23.666 1.00 94.62 174 ASP A O 1
ATOM 1252 N N . GLU A 1 175 ? 25.687 5.446 -24.898 1.00 94.06 175 GLU A N 1
ATOM 1253 C CA . GLU A 1 175 ? 24.837 6.263 -24.031 1.00 94.06 175 GLU A CA 1
ATOM 1254 C C . GLU A 1 175 ? 23.405 5.715 -23.972 1.00 94.06 175 GLU A C 1
ATOM 1256 O O . GLU A 1 175 ? 22.837 5.573 -22.887 1.00 94.06 175 GLU A O 1
ATOM 1261 N N . ALA A 1 176 ? 22.817 5.352 -25.118 1.00 89.00 176 ALA A N 1
ATOM 1262 C CA . ALA A 1 176 ? 21.477 4.773 -25.167 1.00 89.00 176 ALA A CA 1
ATOM 1263 C C . ALA A 1 176 ? 21.398 3.444 -24.395 1.00 89.00 176 ALA A C 1
ATOM 1265 O O . ALA A 1 176 ? 20.452 3.234 -23.631 1.00 89.00 176 ALA A O 1
ATOM 1266 N N . LYS A 1 177 ? 22.406 2.571 -24.527 1.00 93.44 177 LYS A N 1
ATOM 1267 C CA . LYS A 1 177 ? 22.506 1.315 -23.759 1.00 93.44 177 LYS A CA 1
ATOM 1268 C C . LYS A 1 177 ? 22.619 1.579 -22.257 1.00 93.44 177 LYS A C 1
ATOM 1270 O O . LYS A 1 177 ? 21.956 0.909 -21.467 1.00 93.44 177 LYS A O 1
ATOM 1275 N N . THR A 1 178 ? 23.399 2.586 -21.864 1.00 96.81 178 THR A N 1
ATOM 1276 C CA . THR A 1 178 ? 23.532 3.010 -20.461 1.00 96.81 178 THR A CA 1
ATOM 1277 C C . THR A 1 178 ? 22.193 3.485 -19.897 1.00 96.81 178 THR A C 1
ATOM 1279 O O . THR A 1 178 ? 21.785 3.064 -18.813 1.00 96.81 178 THR A O 1
ATOM 1282 N N . VAL A 1 179 ? 21.461 4.307 -20.655 1.00 95.44 179 VAL A N 1
ATOM 1283 C CA . VAL A 1 179 ? 20.117 4.768 -20.278 1.00 95.44 179 VAL A CA 1
ATOM 1284 C C . VAL A 1 179 ? 19.144 3.595 -20.154 1.00 95.44 179 VAL A C 1
ATOM 1286 O O . VAL A 1 179 ? 18.383 3.552 -19.187 1.00 95.44 179 VAL A O 1
ATOM 1289 N N . LYS A 1 180 ? 19.186 2.624 -21.077 1.00 96.56 180 LYS A N 1
ATOM 1290 C CA . LYS A 1 180 ? 18.350 1.420 -20.995 1.00 96.56 180 LYS A CA 1
ATOM 1291 C C . LYS A 1 180 ? 18.652 0.609 -19.737 1.00 96.56 180 LYS A C 1
ATOM 1293 O O . LYS A 1 180 ? 17.719 0.272 -19.022 1.00 96.56 180 LYS A O 1
ATOM 1298 N N . SER A 1 181 ? 19.923 0.371 -19.420 1.00 96.75 181 SER A N 1
ATOM 1299 C CA . SER A 1 181 ? 20.319 -0.341 -18.195 1.00 96.75 181 SER A CA 1
ATOM 1300 C C . SER A 1 181 ? 19.799 0.358 -16.929 1.00 96.75 181 SER A C 1
ATOM 1302 O O . SER A 1 181 ? 19.248 -0.275 -16.028 1.00 96.75 181 SER A O 1
ATOM 1304 N N . ALA A 1 182 ? 19.870 1.692 -16.883 1.00 94.69 182 ALA A N 1
ATOM 1305 C CA . ALA A 1 182 ? 19.282 2.461 -15.788 1.00 94.69 182 ALA A CA 1
ATOM 1306 C C . ALA A 1 182 ? 17.744 2.360 -15.740 1.00 94.69 182 ALA A C 1
ATOM 1308 O O . ALA A 1 182 ? 17.163 2.410 -14.657 1.00 94.69 182 ALA A O 1
ATOM 1309 N N . ALA A 1 183 ? 17.073 2.246 -16.888 1.00 94.06 183 ALA A N 1
ATOM 1310 C CA . ALA A 1 183 ? 15.631 2.024 -16.952 1.00 94.06 183 ALA A CA 1
ATOM 1311 C C . ALA A 1 183 ? 15.243 0.601 -16.510 1.00 94.06 183 ALA A C 1
ATOM 1313 O O . ALA A 1 183 ? 14.299 0.466 -15.738 1.00 94.06 183 ALA A O 1
ATOM 1314 N N . ASP A 1 184 ? 16.009 -0.425 -16.901 1.00 94.38 184 ASP A N 1
ATOM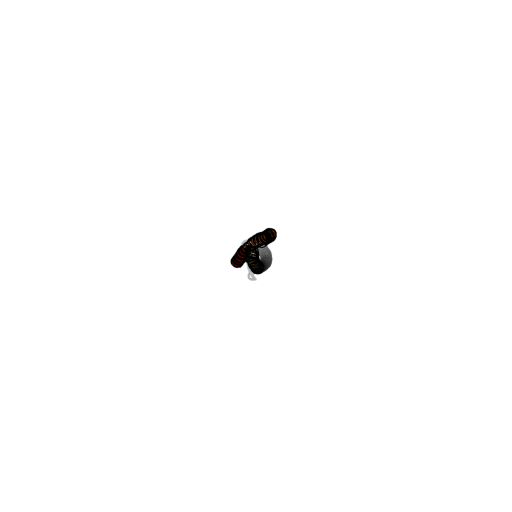 1315 C CA . ASP A 1 184 ? 15.840 -1.810 -16.433 1.00 94.38 184 ASP A CA 1
ATOM 1316 C C . ASP A 1 184 ? 15.932 -1.865 -14.898 1.00 94.38 184 ASP A C 1
ATOM 1318 O O . ASP A 1 184 ? 15.056 -2.416 -14.233 1.00 94.38 184 ASP A O 1
ATOM 1322 N N . LYS A 1 185 ? 16.943 -1.203 -14.316 1.00 95.69 185 LYS A N 1
ATOM 1323 C CA . LYS A 1 185 ? 17.094 -1.115 -12.858 1.00 95.69 185 LYS A CA 1
ATOM 1324 C C . LYS A 1 185 ? 15.896 -0.440 -12.184 1.00 95.69 185 LYS A C 1
ATOM 1326 O O . LYS A 1 185 ? 15.434 -0.915 -11.158 1.00 95.69 185 LYS A O 1
ATOM 1331 N N . ARG A 1 186 ? 15.370 0.647 -12.758 1.00 94.25 186 ARG A N 1
ATOM 1332 C CA . ARG A 1 186 ? 14.194 1.344 -12.206 1.00 94.25 186 ARG A CA 1
ATOM 1333 C C . ARG A 1 186 ? 12.939 0.476 -12.206 1.00 94.25 186 ARG A C 1
ATOM 1335 O O . ARG A 1 186 ? 12.137 0.613 -11.291 1.00 94.25 186 ARG A O 1
ATOM 1342 N N . VAL A 1 187 ? 12.762 -0.380 -13.214 1.00 95.94 187 VAL A N 1
ATOM 1343 C CA . VAL A 1 187 ? 11.664 -1.357 -13.228 1.00 95.94 187 VAL A CA 1
ATOM 1344 C C . VAL A 1 187 ? 11.860 -2.371 -12.104 1.00 95.94 187 VAL A C 1
ATOM 1346 O O . VAL A 1 187 ? 10.948 -2.543 -11.306 1.00 95.94 187 VAL A O 1
ATOM 1349 N N . ALA A 1 188 ? 13.059 -2.945 -11.965 1.00 94.19 188 ALA A N 1
ATOM 1350 C CA . ALA A 1 188 ? 13.355 -3.889 -10.885 1.00 94.19 188 ALA A CA 1
ATOM 1351 C C . ALA A 1 188 ? 13.155 -3.273 -9.484 1.00 94.19 188 ALA A C 1
ATOM 1353 O O . ALA A 1 188 ? 12.559 -3.897 -8.609 1.00 94.19 188 ALA A O 1
ATOM 1354 N N . ASP A 1 189 ? 13.599 -2.029 -9.278 1.00 92.50 189 ASP A N 1
ATOM 1355 C CA . ASP A 1 189 ? 13.407 -1.301 -8.018 1.00 92.50 189 ASP A CA 1
ATOM 1356 C C . ASP A 1 189 ? 11.910 -1.040 -7.738 1.00 92.50 189 ASP A C 1
ATOM 1358 O O . ASP A 1 189 ? 11.477 -1.106 -6.589 1.00 92.50 189 ASP A O 1
ATOM 1362 N N . ALA A 1 190 ? 11.108 -0.757 -8.774 1.00 92.62 190 ALA A N 1
ATOM 1363 C CA . ALA A 1 190 ? 9.663 -0.556 -8.647 1.00 92.62 190 ALA A CA 1
ATOM 1364 C C . ALA A 1 190 ? 8.897 -1.865 -8.379 1.00 92.62 190 ALA A C 1
ATOM 1366 O O . ALA A 1 190 ? 7.900 -1.849 -7.662 1.00 92.62 190 ALA A O 1
ATOM 1367 N N . GLU A 1 191 ? 9.362 -2.993 -8.917 1.00 90.81 191 GLU A N 1
ATOM 1368 C CA . GLU A 1 191 ? 8.802 -4.322 -8.640 1.00 90.81 191 GLU A CA 1
ATOM 1369 C C . GLU A 1 191 ? 9.107 -4.791 -7.213 1.00 90.81 191 GLU A C 1
ATOM 1371 O O . GLU A 1 191 ? 8.269 -5.431 -6.589 1.00 90.81 191 GLU A O 1
ATOM 1376 N N . ALA A 1 192 ? 10.272 -4.434 -6.662 1.00 90.69 192 ALA A N 1
ATOM 1377 C CA . ALA A 1 192 ? 10.683 -4.833 -5.314 1.00 90.69 192 ALA A CA 1
ATOM 1378 C C . ALA A 1 192 ? 9.873 -4.177 -4.177 1.00 90.69 192 ALA A C 1
ATOM 1380 O O . ALA A 1 192 ? 9.997 -4.590 -3.024 1.00 90.69 192 ALA A O 1
ATOM 1381 N N . VAL A 1 193 ? 9.091 -3.136 -4.481 1.00 86.31 193 VAL A N 1
ATOM 1382 C CA . VAL A 1 193 ? 8.271 -2.392 -3.507 1.00 86.31 193 VAL A CA 1
ATOM 1383 C C . VAL A 1 193 ? 6.767 -2.672 -3.634 1.00 86.31 193 VAL A C 1
ATOM 1385 O O . VAL A 1 193 ? 5.977 -1.998 -2.968 1.00 86.31 193 VAL A O 1
ATOM 1388 N N . LEU A 1 194 ? 6.376 -3.619 -4.496 1.00 79.44 194 LEU A N 1
ATOM 1389 C CA . LEU A 1 194 ? 5.018 -4.170 -4.593 1.00 79.44 194 LEU A CA 1
ATOM 1390 C C . LEU A 1 194 ? 4.810 -5.304 -3.585 1.00 79.44 194 LEU A C 1
ATOM 1392 O O . LEU A 1 194 ? 3.691 -5.356 -3.030 1.00 79.44 194 LEU A O 1
#

Foldseek 3Di:
DFDWDWDADPVGDIDTHTPVVVVVVVVVVVVVVVVVVVVVVVVVVVVVVVVVVVVVVVVVVVVVVVVVVVVVVVVVVVVVVVVVVVVVVVVVVVVLVVVLVVQLVVLVVQLVVLVVQLVVLVVQLVVLVVQLVVLVVQLVVCVVVPNDPVSNVVSVVSNVVSVVSNVVSVVSNVVSVVSNVVSVVSNVVSVVSD

Radius of gyration: 61.7 Å; chains: 1; bounding box: 114×27×170 Å